Protein AF-A0AAW4BP08-F1 (afdb_monomer)

Organism: Vibrio anguillarum (NCBI:txid55601)

Sequence (210 aa):
TLIGLALASVMALSGCSAVTTAVKKRNLEVQTQMSETVWLDPVGADKRTVFVQVRNTTDKPIDIMDALSTKLSNKGYRVVQDPDAAHYWVQTNILKLDKMDLREAQGFLSSGYGAGISGAALGALATGAFTSHNNTLAAGGLIGATVGLVADAIVEDVNYAMITDVQIVEKTDQQVQTTEQANIKSGSSSSTQTTLTTLDNKKRFQTRIL

Solvent-accessible surface area (backbone atoms only — not comparable to full-atom values): 13385 Å² total; per-residue (Å²): 131,71,70,69,61,61,62,61,61,66,73,72,69,83,72,74,78,69,60,65,64,64,59,67,72,70,62,85,80,87,72,78,49,63,49,47,90,85,86,76,86,89,72,60,79,90,55,33,24,29,17,77,46,71,45,66,69,42,98,62,101,68,84,57,55,69,62,50,50,51,54,40,40,76,72,64,31,46,77,41,91,50,62,88,80,22,34,28,38,44,39,36,36,36,60,41,72,44,77,47,52,72,66,58,50,51,38,57,33,73,55,31,52,90,51,77,95,50,89,68,65,61,67,63,74,78,78,70,88,83,83,81,83,82,91,84,80,85,84,79,95,83,83,88,86,90,76,85,86,74,77,82,73,91,65,87,68,80,37,75,45,49,40,29,37,37,37,41,34,41,59,48,97,54,86,34,79,45,79,45,80,45,75,48,64,63,71,97,84,43,71,47,78,43,80,47,79,46,82,42,42,54,51,79,45,71,22,19,36,61

Secondary structure (DSSP, 8-state):
--HHHHHHTTTTSTTSSSHHHHHHTSS------BSS--------GGG-EEEEEEEE-SSS----HHHHHHHHHHTT-EEES-STT-SEEEEEEEEEEEE--HHHHHHHHHH-TT----TTGGGTGGG-S---SS----S-------S------------EEEEEEEEEEEEEEEEEEEEEEEEEEETTTEEEEEEEEEEEEEEEEEEEE-

Radius of gyration: 25.99 Å; Cα contacts (8 Å, |Δi|>4): 275; chains: 1; bounding box: 82×61×47 Å

Mean predicted aligned error: 15.73 Å

Nearest PDB structures (foldseek):
  9fsm-assembly1_A  TM=6.252E-01  e=4.766E-17  Klebsiella pneumoniae
  9fs5-assembly1_A  TM=6.253E-01  e=2.588E-16  Escherichia coli
  7rxu-assembly1_A  TM=4.407E-01  e=6.438E-02  Campylobacter jejuni
  8u7i-assembly1_L  TM=3.992E-01  e=1.477E+00  Bacillus phage phi3T

Foldseek 3Di:
DPPVVVVVVVVVPPPDPPVVVVVVLPDQDDDKDKLDDDDDDDDDLQQLEEEEEEAEPEPDPDDCRVVVCVVSVVVSHHYDNDPVPHQKYKYKYFNDWFFDDPLLVVQLSNCKAPRDSDPVSSVPVVPPPDDDDDDDDDDDPDDDDPDDPPDDDPPRPRRTDIKMKIKMKGFAPDWDWDWDWDFDDDPDPDTDTDTDIDTHRIDMDIIIMD

pLDDT: mean 71.09, std 20.58, range [32.84, 96.94]

Structure (mmCIF, N/CA/C/O backbone):
data_AF-A0AAW4BP08-F1
#
_entry.id   AF-A0AAW4BP08-F1
#
loop_
_atom_site.group_PDB
_atom_site.id
_atom_site.type_symbol
_atom_site.label_atom_id
_atom_site.label_alt_id
_atom_site.label_comp_id
_atom_site.label_asym_id
_atom_site.label_entity_id
_atom_site.label_seq_id
_atom_site.pdbx_PDB_ins_code
_atom_site.Cartn_x
_atom_site.Cartn_y
_atom_site.Cartn_z
_atom_site.occupancy
_atom_site.B_iso_or_equiv
_atom_site.auth_seq_id
_atom_site.auth_comp_id
_atom_site.auth_asym_id
_atom_site.auth_atom_id
_atom_site.pdbx_PDB_model_num
ATOM 1 N N . THR A 1 1 ? 64.194 -24.398 -28.977 1.00 54.62 1 THR A N 1
ATOM 2 C CA . THR A 1 1 ? 62.733 -24.647 -29.026 1.00 54.62 1 THR A CA 1
ATOM 3 C C . THR A 1 1 ? 62.031 -24.529 -27.667 1.00 54.62 1 THR A C 1
ATOM 5 O O . THR A 1 1 ? 60.884 -24.930 -27.559 1.00 54.62 1 THR A O 1
ATOM 8 N N . LEU A 1 2 ? 62.638 -23.891 -26.652 1.00 46.59 2 LEU A N 1
ATOM 9 C CA . LEU A 1 2 ? 62.026 -23.683 -25.322 1.00 46.59 2 LEU A CA 1
ATOM 10 C C . LEU A 1 2 ? 61.372 -22.299 -25.126 1.00 46.59 2 LEU A C 1
ATOM 12 O O . LEU A 1 2 ? 60.592 -22.120 -24.201 1.00 46.59 2 LEU A O 1
ATOM 16 N N . ILE A 1 3 ? 61.639 -21.333 -26.013 1.00 52.53 3 ILE A N 1
ATOM 17 C CA . ILE A 1 3 ? 61.127 -19.953 -25.886 1.00 52.53 3 ILE A CA 1
ATOM 18 C C . ILE A 1 3 ? 59.693 -19.818 -26.436 1.00 52.53 3 ILE A C 1
ATOM 20 O O . ILE A 1 3 ? 58.901 -19.043 -25.911 1.00 52.53 3 ILE A O 1
ATOM 24 N N . GLY A 1 4 ? 59.310 -20.623 -27.435 1.00 48.53 4 GLY A N 1
ATOM 25 C CA . GLY A 1 4 ? 57.960 -20.580 -28.020 1.00 48.53 4 GLY A CA 1
ATOM 26 C C . GLY A 1 4 ? 56.858 -21.153 -27.117 1.00 48.53 4 GLY A C 1
ATOM 27 O O . GLY A 1 4 ? 55.711 -20.727 -27.206 1.00 48.53 4 GLY A O 1
ATOM 28 N N . LEU A 1 5 ? 57.201 -22.075 -26.210 1.00 52.41 5 LEU A N 1
ATOM 29 C CA . LEU A 1 5 ? 56.234 -22.728 -25.316 1.00 52.41 5 LEU A CA 1
ATOM 30 C C . LEU A 1 5 ? 55.836 -21.837 -24.123 1.00 52.41 5 LEU A C 1
ATOM 32 O O . LEU A 1 5 ? 54.705 -21.894 -23.642 1.00 52.41 5 LEU A O 1
ATOM 36 N N . ALA A 1 6 ? 56.745 -20.961 -23.684 1.00 52.38 6 ALA A N 1
ATOM 37 C CA . ALA A 1 6 ? 56.482 -20.006 -22.611 1.00 52.38 6 ALA A CA 1
ATOM 38 C C . ALA A 1 6 ? 55.502 -18.898 -23.041 1.00 52.38 6 ALA A C 1
ATOM 40 O O . ALA A 1 6 ? 54.690 -18.455 -22.235 1.00 52.38 6 ALA A O 1
ATOM 41 N N . LEU A 1 7 ? 55.515 -18.496 -24.319 1.00 51.97 7 LEU A N 1
ATOM 42 C CA . LEU A 1 7 ? 54.662 -17.410 -24.817 1.00 51.97 7 LEU A CA 1
ATOM 43 C C . LEU A 1 7 ? 53.216 -17.859 -25.108 1.00 51.97 7 LEU A C 1
ATOM 45 O O . LEU A 1 7 ? 52.285 -17.074 -24.947 1.00 51.97 7 LEU A O 1
ATOM 49 N N . ALA A 1 8 ? 53.007 -19.135 -25.449 1.00 51.69 8 ALA A N 1
ATOM 50 C CA . ALA A 1 8 ? 51.672 -19.719 -25.631 1.00 51.69 8 ALA A CA 1
ATOM 51 C C . ALA A 1 8 ? 50.919 -19.936 -24.301 1.00 51.69 8 ALA A C 1
ATOM 53 O O . ALA A 1 8 ? 49.691 -19.973 -24.276 1.00 51.69 8 ALA A O 1
ATOM 54 N N . SER A 1 9 ? 51.648 -20.029 -23.186 1.00 50.19 9 SER A N 1
ATOM 55 C CA . SER A 1 9 ? 51.086 -20.314 -21.858 1.00 50.19 9 SER A CA 1
ATOM 56 C C . SER A 1 9 ? 50.488 -19.076 -21.170 1.00 50.19 9 SER A C 1
ATOM 58 O O . SER A 1 9 ? 49.672 -19.207 -20.263 1.00 50.19 9 SER A O 1
ATOM 60 N N . VAL A 1 10 ? 50.847 -17.865 -21.618 1.00 53.22 10 VAL A N 1
ATOM 61 C CA . VAL A 1 10 ? 50.357 -16.598 -21.037 1.00 53.22 10 VAL A CA 1
ATOM 62 C C . VAL A 1 10 ? 49.028 -16.153 -21.668 1.00 53.22 10 VAL A C 1
ATOM 64 O O . VAL A 1 10 ? 48.266 -15.421 -21.044 1.00 53.22 10 VAL A O 1
ATOM 67 N N . MET A 1 11 ? 48.687 -16.646 -22.865 1.00 51.47 11 MET A N 1
ATOM 68 C CA . MET A 1 11 ? 47.413 -16.319 -23.528 1.00 51.47 11 MET A CA 1
ATOM 69 C C . MET A 1 11 ? 46.238 -17.222 -23.124 1.00 51.47 11 MET A C 1
ATOM 71 O O . MET A 1 11 ? 45.101 -16.934 -23.481 1.00 51.47 11 MET A O 1
ATOM 75 N N . ALA A 1 12 ? 46.480 -18.287 -22.353 1.00 52.09 12 ALA A N 1
ATOM 76 C CA . ALA A 1 12 ? 45.431 -19.213 -21.919 1.00 52.09 12 ALA A CA 1
ATOM 77 C C . ALA A 1 12 ? 44.749 -18.820 -20.590 1.00 52.09 12 ALA A C 1
ATOM 79 O O . ALA A 1 12 ? 43.777 -19.463 -20.199 1.00 52.09 12 ALA A O 1
ATOM 80 N N . LEU A 1 13 ? 45.223 -17.781 -19.886 1.00 48.72 13 LEU A N 1
ATOM 81 C CA . LEU A 1 13 ? 44.690 -17.394 -18.568 1.00 48.72 13 LEU A CA 1
ATOM 82 C C . LEU A 1 13 ? 43.840 -16.111 -18.555 1.00 48.72 13 LEU A C 1
ATOM 84 O O . LEU A 1 13 ? 43.262 -15.780 -17.523 1.00 48.72 13 LEU A O 1
ATOM 88 N N . SER A 1 14 ? 43.673 -15.416 -19.679 1.00 51.53 14 SER A N 1
ATOM 89 C CA . SER A 1 14 ? 42.852 -14.194 -19.771 1.00 51.53 14 SER A CA 1
ATOM 90 C C . SER A 1 14 ? 41.355 -14.451 -20.029 1.00 51.53 14 SER A C 1
ATOM 92 O O . SER A 1 14 ? 40.620 -13.524 -20.356 1.00 51.53 14 SER A O 1
ATOM 94 N N . GLY A 1 15 ? 40.882 -15.694 -19.869 1.00 51.41 15 GLY A N 1
ATOM 95 C CA . GLY A 1 15 ? 39.503 -16.092 -20.192 1.00 51.41 15 GLY A CA 1
ATOM 96 C C . GLY A 1 15 ? 38.555 -16.360 -19.014 1.00 51.41 15 GLY A C 1
ATOM 97 O O . GLY A 1 15 ? 37.375 -16.597 -19.2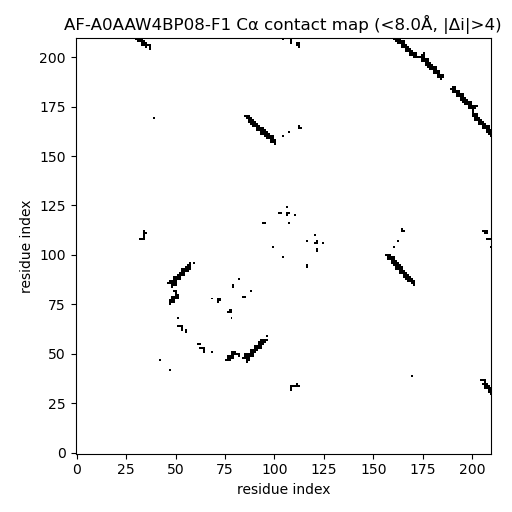54 1.00 51.41 15 GLY A O 1
ATOM 98 N N . CYS A 1 16 ? 39.009 -16.349 -17.753 1.00 54.66 16 CYS A N 1
ATOM 99 C CA . CYS A 1 16 ? 38.205 -16.886 -16.635 1.00 54.66 16 CYS A CA 1
ATOM 100 C C . CYS A 1 16 ? 37.476 -15.837 -15.766 1.00 54.66 16 CYS A C 1
ATOM 102 O O . CYS A 1 16 ? 36.672 -16.194 -14.911 1.00 54.66 16 CYS A O 1
ATOM 104 N N . SER A 1 17 ? 37.700 -14.537 -15.972 1.00 46.94 17 SER A N 1
ATOM 105 C CA . SER A 1 17 ? 37.135 -13.484 -15.106 1.00 46.94 17 SER A CA 1
ATOM 106 C C . SER A 1 17 ? 35.861 -12.810 -15.637 1.00 46.94 17 SER A C 1
ATOM 108 O O . SER A 1 17 ? 35.243 -12.041 -14.907 1.00 46.94 17 SER A O 1
ATOM 110 N N . ALA A 1 18 ? 35.417 -13.108 -16.864 1.00 45.72 18 ALA A N 1
ATOM 111 C CA . ALA A 1 18 ? 34.202 -12.508 -17.438 1.00 45.72 18 ALA A CA 1
ATOM 112 C C . ALA A 1 18 ? 32.907 -13.303 -17.155 1.00 45.72 18 ALA A C 1
ATOM 114 O O . ALA A 1 18 ? 31.806 -12.774 -17.306 1.00 45.72 18 ALA A O 1
ATOM 115 N N . VAL A 1 19 ? 33.007 -14.566 -16.720 1.00 49.16 19 VAL A N 1
ATOM 116 C CA . VAL A 1 19 ? 31.835 -15.440 -16.503 1.00 49.16 19 VAL A CA 1
ATOM 117 C C . VAL A 1 19 ? 31.130 -15.158 -15.166 1.00 49.16 19 VAL A C 1
ATOM 119 O O . VAL A 1 19 ? 29.927 -15.379 -15.042 1.00 49.16 19 VAL A O 1
ATOM 122 N N . THR A 1 20 ? 31.816 -14.594 -14.172 1.00 44.84 20 THR A N 1
ATOM 123 C CA . THR A 1 20 ? 31.231 -14.314 -12.846 1.00 44.84 20 THR A CA 1
ATOM 124 C C . THR A 1 20 ? 30.292 -13.106 -12.823 1.00 44.84 20 THR A C 1
ATOM 126 O O . THR A 1 20 ? 29.366 -13.081 -12.011 1.00 44.84 20 THR A O 1
ATOM 129 N N . THR A 1 21 ? 30.436 -12.147 -13.743 1.00 45.84 21 THR A N 1
ATOM 130 C CA . THR A 1 21 ? 29.493 -11.018 -13.859 1.00 45.84 21 THR A CA 1
ATOM 131 C C . THR A 1 21 ? 28.200 -11.431 -14.570 1.00 45.84 21 THR A C 1
ATOM 133 O O . THR A 1 21 ? 27.121 -10.975 -14.198 1.00 45.84 21 THR A O 1
ATOM 136 N N . ALA A 1 22 ? 28.273 -12.355 -15.535 1.00 41.34 22 ALA A N 1
ATOM 137 C CA . ALA A 1 22 ? 27.102 -12.842 -16.271 1.00 41.34 22 ALA A CA 1
ATOM 138 C C . ALA A 1 22 ? 26.158 -13.711 -15.412 1.00 41.34 22 ALA A C 1
ATOM 140 O O . ALA A 1 22 ? 24.953 -13.741 -15.656 1.00 41.34 22 ALA A O 1
ATOM 141 N N . VAL A 1 23 ? 26.678 -14.393 -14.385 1.00 45.66 23 VAL A N 1
ATOM 142 C CA . VAL A 1 23 ? 25.867 -15.244 -13.492 1.00 45.66 23 VAL A CA 1
ATOM 143 C C . VAL A 1 23 ? 25.183 -14.433 -12.384 1.00 45.66 23 VAL A C 1
ATOM 145 O O . VAL A 1 23 ? 24.064 -14.766 -11.996 1.00 45.66 23 VAL A O 1
ATOM 148 N N . LYS A 1 24 ? 25.779 -13.320 -11.930 1.00 42.66 24 LYS A N 1
ATOM 149 C CA . LYS A 1 24 ? 25.160 -12.428 -10.929 1.00 42.66 24 LYS A CA 1
ATOM 150 C C . LYS A 1 24 ? 23.898 -11.713 -11.431 1.00 42.66 24 LYS A C 1
ATOM 152 O O . LYS A 1 24 ? 23.072 -11.335 -10.615 1.00 42.66 24 LYS A O 1
ATOM 157 N N . LYS A 1 25 ? 23.715 -11.575 -12.751 1.00 44.66 25 LYS A N 1
ATOM 158 C CA . LYS A 1 25 ? 22.560 -10.887 -13.363 1.00 44.66 25 LYS A CA 1
ATOM 159 C C . LYS A 1 25 ? 21.353 -11.789 -13.667 1.00 44.66 25 LYS A C 1
ATOM 161 O O . LYS A 1 25 ? 20.411 -11.338 -14.310 1.00 44.66 25 LYS A O 1
ATOM 166 N N . ARG A 1 26 ? 21.370 -13.069 -13.264 1.00 43.28 26 ARG A N 1
ATOM 167 C CA . ARG A 1 26 ? 20.274 -14.019 -13.557 1.00 43.28 26 ARG A CA 1
ATOM 168 C C . ARG A 1 26 ? 19.219 -14.154 -12.464 1.00 43.28 26 ARG A C 1
ATOM 170 O O . ARG A 1 26 ? 18.150 -14.683 -12.751 1.00 43.28 26 ARG A O 1
ATOM 177 N N . ASN A 1 27 ? 19.497 -13.681 -11.253 1.00 44.00 27 ASN A N 1
ATOM 178 C CA . ASN A 1 27 ? 18.497 -13.625 -10.197 1.00 44.00 27 ASN A CA 1
ATOM 179 C C . ASN A 1 27 ? 17.969 -12.201 -10.109 1.00 44.00 27 ASN A C 1
ATOM 181 O O . ASN A 1 27 ? 18.707 -11.281 -9.771 1.00 44.00 27 ASN A O 1
ATOM 185 N N . LEU A 1 28 ? 16.690 -12.044 -10.435 1.00 49.34 28 LEU A N 1
ATOM 186 C CA . LEU A 1 28 ? 15.941 -10.843 -10.114 1.00 49.34 28 LEU A CA 1
ATOM 187 C C . LEU A 1 28 ? 15.880 -10.747 -8.584 1.00 49.34 28 LEU A C 1
ATOM 189 O O . LEU A 1 28 ? 15.155 -11.507 -7.941 1.00 49.34 28 LEU A O 1
ATOM 193 N N . GLU A 1 29 ? 16.688 -9.872 -7.997 1.00 53.06 29 GLU A N 1
ATOM 194 C CA . GLU A 1 29 ? 16.595 -9.564 -6.575 1.00 53.06 29 GLU A CA 1
ATOM 195 C C . GLU A 1 29 ? 15.439 -8.582 -6.382 1.00 53.06 29 GLU A C 1
ATOM 197 O O . GLU A 1 29 ? 15.503 -7.434 -6.813 1.00 53.06 29 GLU A O 1
ATOM 202 N N . VAL A 1 30 ? 14.346 -9.058 -5.786 1.00 60.72 30 VAL A N 1
ATOM 203 C CA . VAL A 1 30 ? 13.199 -8.208 -5.456 1.00 60.72 30 VAL A CA 1
ATOM 204 C C . VAL A 1 30 ? 13.454 -7.606 -4.084 1.00 60.72 30 VAL A C 1
ATOM 206 O O . VAL A 1 30 ? 13.382 -8.301 -3.071 1.00 60.72 30 VAL A O 1
ATOM 209 N N . GLN A 1 31 ? 13.766 -6.316 -4.059 1.00 68.56 31 GLN A N 1
ATOM 210 C CA . GLN A 1 31 ? 13.834 -5.534 -2.832 1.00 68.56 31 GLN A CA 1
ATOM 211 C 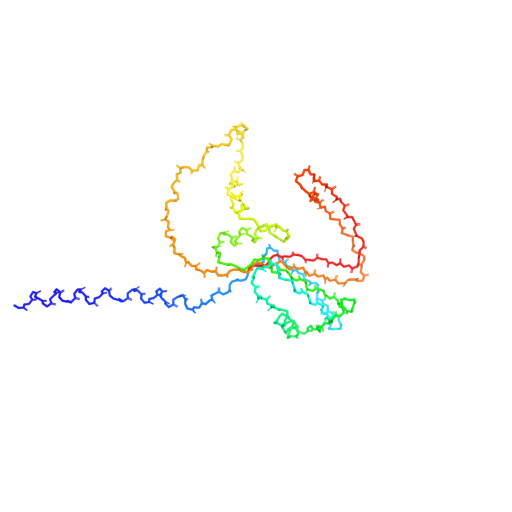C . GLN A 1 31 ? 12.524 -4.768 -2.683 1.00 68.56 31 GLN A C 1
ATOM 213 O O . GLN A 1 31 ? 12.079 -4.137 -3.634 1.00 68.56 31 GLN A O 1
ATOM 218 N N . THR A 1 32 ? 11.906 -4.846 -1.504 1.00 78.25 32 THR A N 1
ATOM 219 C CA . THR A 1 32 ? 10.671 -4.116 -1.199 1.00 78.25 32 THR A CA 1
ATOM 220 C C . THR A 1 32 ? 10.931 -3.146 -0.061 1.00 78.25 32 THR A C 1
ATOM 222 O O . THR A 1 32 ? 11.347 -3.568 1.020 1.00 78.25 32 THR A O 1
ATOM 225 N N . GLN A 1 33 ? 10.689 -1.857 -0.292 1.00 82.75 33 GLN A N 1
ATOM 226 C CA . GLN A 1 33 ? 10.866 -0.805 0.711 1.00 82.75 33 GLN A CA 1
ATOM 227 C C . GLN A 1 33 ? 9.571 -0.017 0.908 1.00 82.75 33 GLN A C 1
ATOM 229 O O . GLN A 1 33 ? 8.796 0.159 -0.026 1.00 82.75 33 GLN A O 1
ATOM 234 N N . MET A 1 34 ? 9.337 0.461 2.132 1.00 81.56 34 MET A N 1
ATOM 235 C CA . MET A 1 34 ? 8.174 1.283 2.483 1.00 81.56 34 MET A CA 1
ATOM 236 C C . MET A 1 34 ? 8.633 2.678 2.898 1.00 81.56 34 MET A C 1
ATOM 238 O O . MET A 1 34 ? 9.632 2.799 3.605 1.00 81.56 34 MET A O 1
ATOM 242 N N . SER A 1 35 ? 7.908 3.717 2.476 1.00 80.94 35 SER A N 1
ATOM 243 C CA . SER A 1 35 ? 8.212 5.096 2.875 1.00 80.94 35 SER A CA 1
ATOM 244 C C . SER A 1 35 ? 7.973 5.290 4.365 1.00 80.94 35 SER A C 1
ATOM 246 O O . SER A 1 35 ? 8.747 5.955 5.035 1.00 80.94 35 SER A O 1
ATOM 248 N N . GLU A 1 36 ? 6.909 4.671 4.874 1.00 81.12 36 GLU A N 1
ATOM 249 C CA . GLU A 1 36 ? 6.521 4.702 6.278 1.00 81.12 36 GLU A CA 1
ATOM 250 C C . GLU A 1 36 ? 6.076 3.309 6.720 1.00 81.12 36 GLU A C 1
ATOM 252 O O . GLU A 1 36 ? 5.414 2.579 5.971 1.00 81.12 36 GLU A O 1
ATOM 257 N N . THR A 1 37 ? 6.429 2.933 7.949 1.00 84.62 37 THR A N 1
ATOM 258 C CA . THR A 1 37 ? 5.980 1.659 8.521 1.00 84.62 37 THR A CA 1
ATOM 259 C C . THR A 1 37 ? 4.539 1.789 8.992 1.00 84.62 37 THR A C 1
ATOM 261 O O . THR A 1 37 ? 4.219 2.665 9.793 1.00 84.62 37 THR A O 1
ATOM 264 N N . VAL A 1 38 ? 3.676 0.879 8.542 1.00 85.25 38 VAL A N 1
ATOM 265 C CA . VAL A 1 38 ? 2.276 0.825 8.971 1.00 85.25 38 VAL A CA 1
ATOM 266 C C . VAL A 1 38 ? 2.100 -0.264 10.022 1.00 85.25 38 VAL A C 1
ATOM 268 O O . VAL A 1 38 ? 2.355 -1.439 9.761 1.00 85.25 38 VAL A O 1
ATOM 271 N N . TRP A 1 39 ? 1.616 0.133 11.196 1.00 85.88 39 TRP A N 1
ATOM 272 C CA . TRP A 1 39 ? 1.193 -0.774 12.257 1.00 85.88 39 TRP A CA 1
ATOM 273 C C . TRP A 1 39 ? -0.329 -0.777 12.338 1.00 85.88 39 TRP A C 1
ATOM 275 O O . TRP A 1 39 ? -0.949 0.283 12.362 1.00 85.88 39 TRP A O 1
ATOM 285 N N . LEU A 1 40 ? -0.914 -1.972 12.371 1.00 86.94 40 LEU A N 1
ATOM 286 C CA . LEU A 1 40 ? -2.347 -2.170 12.563 1.00 86.94 40 LEU A CA 1
ATOM 287 C C . LEU A 1 40 ? -2.570 -2.872 13.893 1.00 86.94 40 LEU A C 1
ATOM 289 O O . LEU A 1 40 ? -1.822 -3.790 14.246 1.00 86.94 40 LEU A O 1
ATOM 293 N N . ASP A 1 41 ? -3.623 -2.472 14.595 1.00 86.00 41 ASP A N 1
ATOM 294 C CA . ASP A 1 41 ? -4.016 -3.145 15.823 1.00 86.00 41 ASP A CA 1
ATOM 295 C C . ASP A 1 41 ? -4.525 -4.561 15.481 1.00 86.00 41 ASP A C 1
ATOM 297 O O . ASP A 1 41 ? -5.285 -4.739 14.521 1.00 86.00 41 ASP A O 1
ATOM 301 N N . PRO A 1 42 ? -4.110 -5.605 16.222 1.00 86.50 42 PRO A N 1
ATOM 302 C CA . PRO A 1 42 ? -4.587 -6.956 15.973 1.00 86.50 42 PRO A CA 1
ATOM 303 C C . PRO A 1 42 ? -6.071 -7.074 16.330 1.00 86.50 42 PRO A C 1
ATOM 305 O O . PRO A 1 42 ? -6.512 -6.621 17.385 1.00 86.50 42 PRO A O 1
ATOM 308 N N . VAL A 1 43 ? -6.834 -7.763 15.480 1.00 89.00 43 VAL A N 1
ATOM 309 C CA . VAL A 1 43 ? -8.275 -7.970 15.678 1.00 89.00 43 VAL A CA 1
ATOM 310 C C . VAL A 1 43 ? -8.650 -9.445 15.749 1.00 89.00 43 VAL A C 1
ATOM 312 O O . VAL A 1 43 ? -7.928 -10.330 15.265 1.00 89.00 43 VAL A O 1
ATOM 315 N N . GLY A 1 44 ? -9.814 -9.699 16.354 1.00 87.12 44 GLY A N 1
ATOM 316 C CA . GLY A 1 44 ? -10.445 -11.015 16.400 1.00 87.12 44 GLY A CA 1
ATOM 317 C C . GLY A 1 44 ? -10.655 -11.606 15.004 1.00 87.12 44 GLY A C 1
ATOM 318 O O . GLY A 1 44 ? -10.760 -10.887 14.010 1.00 87.12 44 GLY A O 1
ATOM 319 N N . ALA A 1 45 ? -10.683 -12.938 14.914 1.00 87.12 45 ALA A N 1
ATOM 320 C CA . ALA A 1 45 ? -10.798 -13.651 13.639 1.00 87.12 45 ALA A CA 1
ATOM 321 C C . ALA A 1 45 ? -12.097 -13.321 12.878 1.00 87.12 45 ALA A C 1
ATOM 323 O O . ALA A 1 45 ? -12.112 -13.299 11.650 1.00 87.12 45 ALA A O 1
ATOM 324 N N . ASP A 1 46 ? -13.167 -13.017 13.609 1.00 88.75 46 ASP A N 1
ATOM 325 C CA . ASP A 1 46 ? -14.463 -12.563 13.106 1.00 88.75 46 ASP A CA 1
ATOM 326 C C . ASP A 1 46 ? -14.378 -11.224 12.355 1.00 88.75 46 ASP A C 1
ATOM 328 O O . ASP A 1 46 ? -15.086 -11.029 11.365 1.00 88.75 46 ASP A O 1
ATOM 332 N N . LYS A 1 47 ? -13.453 -10.347 12.770 1.00 90.25 47 LYS A N 1
ATOM 333 C CA . LYS A 1 47 ? -13.194 -9.032 12.168 1.00 90.25 47 LYS A CA 1
ATOM 334 C C . LYS A 1 47 ? -12.115 -9.056 11.078 1.00 90.25 47 LYS A C 1
ATOM 336 O O . LYS A 1 47 ? -11.781 -8.016 10.525 1.00 90.25 47 LYS A O 1
ATOM 341 N N . ARG A 1 48 ? -11.569 -10.219 10.702 1.00 93.50 48 ARG A N 1
ATOM 342 C CA . ARG A 1 48 ? -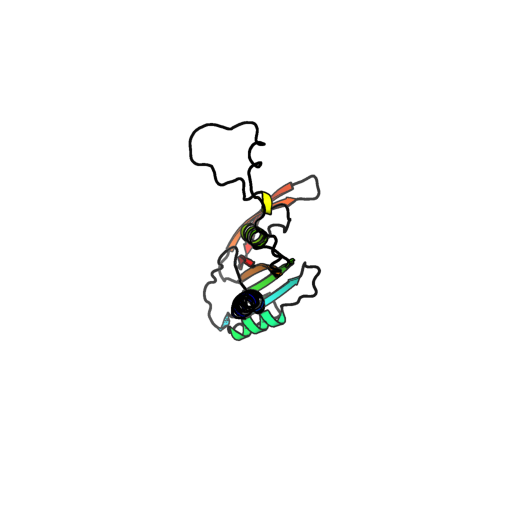10.587 -10.336 9.602 1.00 93.50 48 ARG A CA 1
ATOM 343 C C . ARG A 1 48 ? -11.264 -10.337 8.229 1.00 93.50 48 ARG A C 1
ATOM 345 O O . ARG A 1 48 ? -11.069 -11.258 7.438 1.00 93.50 48 ARG A O 1
ATOM 352 N N . THR A 1 49 ? -12.070 -9.320 7.933 1.00 96.12 49 THR A N 1
ATOM 353 C CA . THR A 1 49 ? -12.641 -9.094 6.597 1.00 96.12 49 THR A CA 1
ATOM 354 C C . THR A 1 49 ? -11.920 -7.952 5.902 1.00 96.12 49 THR A C 1
ATOM 356 O O . THR A 1 49 ? -11.629 -6.929 6.522 1.00 96.12 49 THR A O 1
ATOM 359 N N . VAL A 1 50 ? -11.620 -8.128 4.616 1.00 96.81 50 VAL A N 1
ATOM 360 C CA . VAL A 1 50 ? -10.886 -7.138 3.827 1.00 96.81 50 VAL A CA 1
ATOM 361 C C . VAL A 1 50 ? -11.563 -6.876 2.489 1.00 96.81 50 VAL A C 1
ATOM 363 O O . VAL A 1 50 ? -11.883 -7.808 1.759 1.00 96.81 50 VAL A O 1
ATOM 366 N N . PHE A 1 51 ? -11.766 -5.607 2.160 1.00 96.94 51 PHE A N 1
ATOM 367 C CA . PHE A 1 51 ? -12.105 -5.162 0.813 1.00 96.94 51 PHE A CA 1
ATOM 368 C C . PHE A 1 51 ? -10.816 -4.759 0.097 1.00 96.94 51 PHE A C 1
ATOM 370 O O . PHE A 1 51 ? -10.002 -4.030 0.665 1.00 96.94 51 PHE A O 1
ATOM 377 N N . VAL A 1 52 ? -10.613 -5.240 -1.128 1.00 96.69 52 VAL A N 1
ATOM 378 C CA . VAL A 1 52 ? -9.397 -4.980 -1.907 1.00 96.69 52 VAL A CA 1
ATOM 379 C C . VAL A 1 52 ? -9.765 -4.203 -3.159 1.00 96.69 52 VAL A C 1
ATOM 381 O O . VAL A 1 52 ? -10.631 -4.620 -3.923 1.00 96.69 52 VAL A O 1
ATOM 384 N N . GLN A 1 53 ? -9.077 -3.090 -3.389 1.00 95.25 53 GLN A N 1
ATOM 385 C CA . GLN A 1 53 ? -9.199 -2.313 -4.612 1.00 95.25 53 GLN A CA 1
ATOM 386 C C . GLN A 1 53 ? -7.813 -1.990 -5.148 1.00 95.25 53 GLN A C 1
ATOM 388 O O . GLN A 1 53 ? -7.011 -1.345 -4.478 1.00 95.25 53 GLN A O 1
ATOM 393 N N . VAL A 1 54 ? -7.557 -2.387 -6.387 1.00 94.00 54 VAL A N 1
ATOM 394 C CA . VAL A 1 54 ? -6.306 -2.090 -7.080 1.00 94.00 54 VAL A CA 1
ATOM 395 C C . VAL A 1 54 ? -6.606 -1.138 -8.225 1.00 94.00 54 VAL A C 1
ATOM 397 O O . VAL A 1 54 ? -7.492 -1.379 -9.042 1.00 94.00 54 VAL A O 1
ATOM 400 N N . ARG A 1 55 ? -5.868 -0.036 -8.280 1.00 93.75 55 ARG A N 1
ATOM 401 C CA . ARG A 1 55 ? -5.863 0.912 -9.390 1.00 93.75 55 ARG A CA 1
ATOM 402 C C . ARG A 1 55 ? -4.501 0.857 -10.064 1.00 93.75 55 ARG A C 1
ATOM 404 O O . ARG A 1 55 ? -3.478 0.665 -9.410 1.00 93.75 55 ARG A O 1
ATOM 411 N N . ASN A 1 56 ? -4.498 1.034 -11.375 1.00 88.62 56 ASN A N 1
ATOM 412 C CA . ASN A 1 56 ? -3.286 1.129 -12.166 1.00 88.62 56 ASN A CA 1
ATOM 413 C C . ASN A 1 56 ? -3.348 2.437 -12.961 1.00 88.62 56 ASN A C 1
ATOM 415 O O . ASN A 1 56 ? -4.233 2.616 -13.795 1.00 88.62 56 ASN A O 1
ATOM 419 N N . THR A 1 57 ? -2.445 3.363 -12.644 1.00 89.19 57 THR A N 1
ATOM 420 C CA . THR A 1 57 ? -2.294 4.661 -13.327 1.00 89.19 57 THR A CA 1
ATOM 421 C C . THR A 1 57 ? -1.120 4.634 -14.317 1.00 89.19 57 THR A C 1
ATOM 423 O O . THR A 1 57 ? -0.797 5.643 -14.939 1.00 89.19 57 THR A O 1
ATOM 426 N N . THR A 1 58 ? -0.463 3.483 -14.474 1.00 85.69 58 THR A N 1
ATOM 427 C CA . THR A 1 58 ? 0.626 3.300 -15.436 1.00 85.69 58 THR A CA 1
ATOM 428 C C . THR A 1 58 ? 0.092 3.062 -16.846 1.00 85.69 58 THR A C 1
ATOM 430 O O . THR A 1 58 ? -1.079 2.754 -17.058 1.00 85.69 58 THR A O 1
ATOM 433 N N . ASP A 1 59 ? 0.988 3.146 -17.822 1.00 85.56 59 ASP A N 1
ATOM 434 C CA . ASP A 1 59 ? 0.740 2.760 -19.209 1.00 85.56 59 ASP A CA 1
ATOM 435 C C . ASP A 1 59 ? 0.965 1.253 -19.461 1.00 85.56 59 ASP A C 1
ATOM 437 O O . ASP A 1 59 ? 0.953 0.805 -20.609 1.00 85.56 59 ASP A O 1
ATOM 441 N N . LYS A 1 60 ? 1.199 0.454 -18.408 1.00 86.75 60 LYS A N 1
ATOM 442 C CA . LYS A 1 60 ? 1.496 -0.982 -18.500 1.00 86.75 60 LYS A CA 1
ATOM 443 C C . LYS A 1 60 ? 0.272 -1.822 -18.105 1.00 86.75 60 LYS A C 1
ATOM 445 O O . LYS A 1 60 ? -0.366 -1.518 -17.096 1.00 86.75 60 LYS A O 1
ATOM 450 N N . PRO A 1 61 ? -0.047 -2.911 -18.835 1.00 84.00 61 PRO A N 1
ATOM 451 C CA . PRO A 1 61 ? -1.207 -3.759 -18.556 1.00 84.00 61 PRO A CA 1
ATOM 452 C C . PRO A 1 61 ? -0.922 -4.709 -17.386 1.00 84.00 61 PRO A C 1
ATOM 454 O O . PRO A 1 61 ? -0.622 -5.886 -17.575 1.00 84.00 61 PRO A O 1
ATOM 457 N N . ILE A 1 62 ? -0.959 -4.177 -16.168 1.00 85.88 62 ILE A N 1
ATOM 458 C CA . ILE A 1 62 ? -0.656 -4.919 -14.943 1.00 85.88 62 ILE A CA 1
ATOM 459 C C . ILE A 1 62 ? -1.864 -4.931 -14.038 1.00 85.88 62 ILE A C 1
ATOM 461 O O . ILE A 1 62 ? -2.473 -3.891 -13.782 1.00 85.88 62 ILE A O 1
ATOM 465 N N . ASP A 1 63 ? -2.145 -6.120 -13.525 1.00 87.25 63 ASP A N 1
ATOM 466 C CA . ASP A 1 63 ? -3.151 -6.364 -12.513 1.00 87.25 63 ASP A CA 1
ATOM 467 C C . ASP A 1 63 ? -2.547 -7.246 -11.414 1.00 87.25 63 ASP A C 1
ATOM 469 O O . ASP A 1 63 ? -1.942 -8.285 -11.687 1.00 87.25 63 ASP A O 1
ATOM 473 N N . ILE A 1 64 ? -2.675 -6.795 -10.168 1.00 90.62 64 ILE A N 1
ATOM 474 C CA . ILE A 1 64 ? -2.195 -7.499 -8.973 1.00 90.62 64 ILE A CA 1
ATOM 475 C C . ILE A 1 64 ? -3.341 -7.883 -8.032 1.00 90.62 64 ILE A C 1
ATOM 477 O O . ILE A 1 64 ? -3.083 -8.411 -6.951 1.00 90.62 64 ILE A O 1
ATOM 481 N N . MET A 1 65 ? -4.597 -7.624 -8.410 1.00 90.69 65 MET A N 1
ATOM 482 C CA . MET A 1 65 ? -5.762 -7.799 -7.542 1.00 90.69 65 MET A CA 1
ATOM 483 C C . MET A 1 65 ? -5.917 -9.245 -7.066 1.00 90.69 65 MET A C 1
ATOM 485 O O . MET A 1 65 ? -6.034 -9.484 -5.861 1.00 90.69 65 MET A O 1
ATOM 489 N N . ASP A 1 66 ? -5.856 -10.214 -7.980 1.00 89.50 66 ASP A N 1
ATOM 490 C CA . ASP A 1 66 ? -6.032 -11.634 -7.651 1.00 89.50 66 ASP A CA 1
ATOM 491 C C . ASP A 1 66 ? -4.880 -12.171 -6.798 1.00 89.50 66 ASP A C 1
ATOM 493 O O . ASP A 1 66 ? -5.088 -12.890 -5.813 1.00 89.50 66 ASP A O 1
ATOM 497 N N . ALA A 1 67 ? -3.650 -11.777 -7.138 1.00 90.56 67 ALA A N 1
ATOM 498 C CA . ALA A 1 67 ? -2.457 -12.155 -6.391 1.00 90.56 67 ALA A CA 1
ATOM 499 C C . ALA A 1 67 ? -2.503 -11.600 -4.959 1.00 90.56 67 ALA A C 1
ATOM 501 O O . ALA A 1 67 ? -2.255 -12.338 -4.000 1.00 90.56 67 ALA A O 1
ATOM 502 N N . LEU A 1 68 ? -2.868 -10.324 -4.801 1.00 91.50 68 LEU A N 1
ATOM 503 C CA . LEU A 1 68 ? -3.011 -9.670 -3.502 1.00 91.50 68 LEU A CA 1
ATOM 504 C C . LEU A 1 68 ? -4.127 -10.315 -2.674 1.00 91.50 68 LEU A C 1
ATOM 506 O O . LEU A 1 68 ? -3.904 -10.675 -1.517 1.00 91.50 68 LEU A O 1
ATOM 510 N N . SER A 1 69 ? -5.295 -10.534 -3.279 1.00 91.44 69 SER A N 1
ATOM 511 C CA . SER A 1 69 ? -6.445 -11.171 -2.628 1.00 91.44 69 SER A CA 1
ATOM 512 C C . SER A 1 69 ? -6.095 -12.573 -2.132 1.00 91.44 69 SER A C 1
ATOM 514 O O . SER A 1 69 ? -6.323 -12.896 -0.968 1.00 91.44 69 SER A O 1
ATOM 516 N N . THR A 1 70 ? -5.423 -13.370 -2.965 1.00 92.25 70 THR A N 1
ATOM 517 C CA . THR A 1 70 ? -4.958 -14.716 -2.600 1.00 92.25 70 THR A CA 1
ATOM 518 C C . THR A 1 70 ? -3.971 -14.677 -1.433 1.00 92.25 70 THR A C 1
ATOM 520 O O . THR A 1 70 ? -4.071 -15.467 -0.493 1.00 92.25 70 THR A O 1
ATOM 523 N N . LYS A 1 71 ? -3.012 -13.741 -1.444 1.00 93.62 71 LYS A N 1
ATOM 524 C CA . LYS A 1 71 ? -2.044 -13.587 -0.346 1.00 93.62 71 LYS A CA 1
ATOM 525 C C . LYS A 1 71 ? -2.718 -13.167 0.961 1.00 93.62 71 LYS A C 1
ATOM 527 O O . LYS A 1 71 ? -2.323 -13.666 2.015 1.00 93.62 71 LYS A O 1
ATOM 532 N N . LEU A 1 72 ? -3.729 -12.301 0.905 1.00 93.81 72 LEU A N 1
ATOM 533 C CA . LEU A 1 72 ? -4.521 -11.901 2.071 1.00 93.81 72 LEU A CA 1
ATOM 534 C C . LEU A 1 72 ? -5.362 -13.067 2.606 1.00 93.81 72 LEU A C 1
ATOM 536 O O . LEU A 1 72 ? -5.363 -13.312 3.813 1.00 93.81 72 LEU A O 1
ATOM 540 N N . SER A 1 73 ? -5.982 -13.854 1.726 1.00 93.31 73 SER A N 1
ATOM 541 C CA . SER A 1 73 ? -6.698 -15.073 2.115 1.00 93.31 73 SER A CA 1
ATOM 542 C C . SER A 1 73 ? -5.795 -16.099 2.785 1.00 93.31 73 SER A C 1
ATOM 544 O O . SER A 1 73 ? -6.138 -16.613 3.848 1.00 93.31 73 SER A O 1
ATOM 546 N N . ASN A 1 74 ? -4.590 -16.313 2.258 1.00 93.88 74 ASN A N 1
ATOM 547 C CA . ASN A 1 74 ? -3.601 -17.202 2.875 1.00 93.88 74 ASN A CA 1
ATOM 548 C C . ASN A 1 74 ? -3.105 -16.696 4.241 1.00 93.88 74 ASN A C 1
ATOM 550 O O . ASN A 1 74 ? -2.672 -17.491 5.071 1.00 93.88 74 ASN A O 1
ATOM 554 N N . LYS A 1 75 ? -3.186 -15.385 4.504 1.00 91.12 75 LYS A N 1
ATOM 555 C CA . LYS A 1 75 ? -2.922 -14.782 5.823 1.00 91.12 75 LYS A CA 1
ATOM 556 C C . LYS A 1 75 ? -4.123 -14.872 6.781 1.00 91.12 75 LYS A C 1
ATOM 558 O O . LYS A 1 75 ? -4.022 -14.423 7.921 1.00 91.12 75 LYS A O 1
ATOM 563 N N . GLY A 1 76 ? -5.238 -15.461 6.346 1.00 91.50 76 GLY A N 1
ATOM 564 C CA . GLY A 1 76 ? -6.440 -15.668 7.152 1.00 91.50 76 GLY A CA 1
ATOM 565 C C . GLY A 1 76 ? -7.454 -14.524 7.092 1.00 91.50 76 GLY A C 1
ATOM 566 O O . GLY A 1 76 ? -8.292 -14.431 7.987 1.00 91.50 76 GLY A O 1
ATOM 567 N N . TYR A 1 77 ? -7.384 -13.655 6.078 1.00 95.06 77 TYR A N 1
ATOM 568 C CA . TYR A 1 77 ? -8.404 -12.633 5.830 1.00 95.06 77 TYR A CA 1
ATOM 569 C C . TYR A 1 77 ? -9.469 -13.139 4.859 1.00 95.06 77 TYR A C 1
ATOM 571 O O . TYR A 1 77 ? -9.170 -13.702 3.807 1.00 95.06 77 TYR A O 1
ATOM 579 N N . ARG A 1 78 ? -10.737 -12.877 5.165 1.00 95.81 78 ARG A N 1
ATOM 580 C CA . ARG A 1 78 ? -11.839 -13.103 4.232 1.00 95.81 78 ARG A CA 1
ATOM 581 C C . ARG A 1 78 ? -11.980 -11.886 3.323 1.00 95.81 78 ARG A C 1
ATOM 583 O O . ARG A 1 78 ? -12.371 -10.816 3.785 1.00 95.81 78 ARG A O 1
ATOM 590 N N . VAL A 1 79 ? -11.663 -12.058 2.043 1.00 95.81 79 VAL A N 1
ATOM 591 C CA . VAL A 1 79 ? -11.850 -11.008 1.037 1.00 95.81 79 VAL A CA 1
ATOM 592 C C . VAL A 1 79 ? -13.346 -10.867 0.751 1.00 95.81 79 VAL A C 1
ATOM 594 O O . VAL A 1 79 ? -14.020 -11.859 0.473 1.00 95.81 79 VAL A O 1
ATOM 597 N N . VAL A 1 80 ? -13.874 -9.652 0.870 1.00 96.31 80 VAL A N 1
ATOM 598 C CA . VAL A 1 80 ? -15.283 -9.319 0.626 1.00 96.31 80 VAL A CA 1
ATOM 599 C C . VAL A 1 80 ? -15.385 -8.285 -0.493 1.00 96.31 80 VAL A C 1
ATOM 601 O O . VAL A 1 80 ? -14.486 -7.468 -0.673 1.00 96.31 80 VAL A O 1
ATOM 604 N N . GLN A 1 81 ? -16.475 -8.336 -1.258 1.00 92.94 81 GLN A N 1
ATOM 605 C CA . GLN A 1 81 ? -16.718 -7.408 -2.372 1.00 92.94 81 GLN A CA 1
ATOM 606 C C . GLN A 1 81 ? -17.397 -6.115 -1.919 1.00 92.94 81 GLN A C 1
ATOM 608 O O . GLN A 1 81 ? -17.230 -5.079 -2.552 1.00 92.94 81 GLN A O 1
ATOM 613 N N . ASP A 1 82 ? -18.163 -6.182 -0.832 1.00 93.81 82 ASP A N 1
ATOM 614 C CA . ASP A 1 82 ? -18.835 -5.024 -0.263 1.00 93.81 82 ASP A CA 1
ATOM 615 C C . ASP A 1 82 ? -17.893 -4.305 0.721 1.00 93.81 82 ASP A C 1
ATOM 617 O O . ASP A 1 82 ? -17.495 -4.912 1.728 1.00 93.81 82 ASP A O 1
ATOM 621 N N . PRO A 1 83 ? -17.515 -3.040 0.460 1.00 92.31 83 PRO A N 1
ATOM 622 C CA . PRO A 1 83 ? -16.679 -2.270 1.373 1.00 92.31 83 PRO A CA 1
ATOM 623 C C . PRO A 1 83 ? -17.340 -2.041 2.739 1.00 92.31 83 PRO A C 1
ATOM 625 O O . PRO A 1 83 ? -16.626 -1.964 3.740 1.00 92.31 83 PRO A O 1
ATOM 628 N N . ASP A 1 84 ? -18.671 -1.984 2.832 1.00 91.94 84 ASP A N 1
ATOM 629 C CA . ASP A 1 84 ? -19.358 -1.702 4.099 1.00 91.94 84 ASP A CA 1
ATOM 630 C C . ASP A 1 84 ? -19.318 -2.892 5.070 1.00 91.94 84 ASP A C 1
ATOM 632 O O . ASP A 1 84 ? -19.274 -2.709 6.298 1.00 91.94 84 ASP A O 1
ATOM 636 N N . ALA A 1 85 ? -19.259 -4.106 4.516 1.00 91.69 85 ALA A N 1
ATOM 637 C CA . ALA A 1 85 ? -19.094 -5.366 5.238 1.00 91.69 85 ALA A CA 1
ATOM 638 C C . ALA A 1 85 ? -17.630 -5.664 5.628 1.00 91.69 85 ALA A C 1
ATOM 640 O O . ALA A 1 85 ? -17.355 -6.604 6.387 1.00 91.69 85 ALA A O 1
ATOM 641 N N . ALA A 1 86 ? -16.674 -4.893 5.107 1.00 95.31 86 ALA A N 1
ATOM 642 C CA . ALA A 1 86 ? -15.260 -5.063 5.395 1.00 95.31 86 ALA A CA 1
ATOM 643 C C . ALA A 1 86 ? -14.842 -4.311 6.664 1.00 95.31 86 ALA A C 1
ATOM 645 O O . ALA A 1 86 ? -15.229 -3.166 6.898 1.00 95.31 86 ALA A O 1
ATOM 646 N N . HIS A 1 87 ? -14.004 -4.950 7.476 1.00 94.88 87 HIS A N 1
ATOM 647 C CA . HIS A 1 87 ? -13.359 -4.303 8.610 1.00 94.88 87 HIS A CA 1
ATOM 648 C C . HIS A 1 87 ? -12.109 -3.531 8.176 1.00 94.88 87 HIS A C 1
ATOM 650 O O . HIS A 1 87 ? -11.849 -2.444 8.687 1.00 94.88 87 HIS A O 1
ATOM 656 N N . TYR A 1 88 ? -11.382 -4.068 7.193 1.00 96.31 88 TYR A N 1
ATOM 657 C CA . TYR A 1 88 ? -10.242 -3.410 6.570 1.00 96.31 88 TYR A CA 1
ATOM 658 C C . TYR A 1 88 ? -10.496 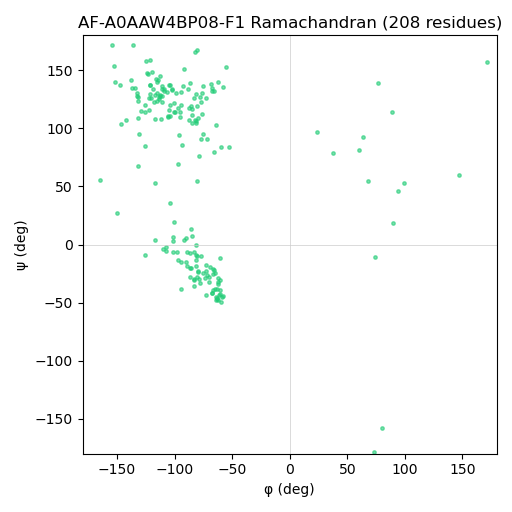-3.113 5.098 1.00 96.31 88 TYR A C 1
ATOM 660 O O . TYR A 1 88 ? -11.052 -3.944 4.382 1.00 96.31 88 TYR A O 1
ATOM 668 N N . TRP A 1 89 ? -10.021 -1.973 4.610 1.00 96.12 89 TRP A N 1
ATOM 669 C CA . TRP A 1 89 ? -9.884 -1.718 3.177 1.00 96.12 89 TRP A CA 1
ATOM 670 C C . TRP A 1 89 ? -8.406 -1.670 2.827 1.00 96.12 89 TRP A C 1
ATOM 672 O O . TRP A 1 89 ? -7.630 -1.014 3.515 1.00 96.12 89 TRP A O 1
ATOM 682 N N . VAL A 1 90 ? -8.024 -2.344 1.750 1.00 96.31 90 VAL A N 1
ATOM 683 C CA . VAL A 1 90 ? -6.693 -2.251 1.155 1.00 96.31 90 VAL A CA 1
ATOM 684 C C . VAL A 1 90 ? -6.872 -1.680 -0.238 1.00 96.31 90 VAL A C 1
ATOM 686 O O . VAL A 1 90 ? -7.393 -2.342 -1.135 1.00 96.31 90 VAL A O 1
ATOM 689 N N . GLN A 1 91 ? -6.468 -0.428 -0.400 1.00 95.25 91 GLN A N 1
ATOM 690 C CA . GLN A 1 91 ? -6.554 0.288 -1.660 1.00 95.25 91 GLN A CA 1
ATOM 691 C C . GLN A 1 91 ? -5.144 0.567 -2.150 1.00 95.25 91 GLN A C 1
ATOM 693 O O . GLN A 1 91 ? -4.339 1.153 -1.430 1.00 95.25 91 GLN A O 1
ATOM 698 N N . THR A 1 92 ? -4.836 0.156 -3.371 1.00 94.06 92 THR A N 1
ATOM 699 C CA . THR A 1 92 ? -3.520 0.380 -3.962 1.00 94.06 92 THR A CA 1
ATOM 700 C C . THR A 1 92 ? -3.655 1.144 -5.264 1.00 94.06 92 THR A C 1
ATOM 702 O O . THR A 1 92 ? -4.616 0.956 -6.009 1.00 94.06 92 THR A O 1
ATOM 705 N N . ASN A 1 93 ? -2.679 1.991 -5.564 1.00 93.19 93 ASN A N 1
ATOM 706 C CA . ASN A 1 93 ? -2.539 2.608 -6.871 1.00 93.19 93 ASN A CA 1
ATOM 707 C C . ASN A 1 93 ? -1.113 2.416 -7.376 1.00 93.19 93 ASN A C 1
ATOM 709 O O . ASN A 1 93 ? -0.173 2.956 -6.796 1.00 93.19 93 ASN A O 1
ATOM 713 N N . ILE A 1 94 ? -0.958 1.656 -8.457 1.00 91.25 94 ILE A N 1
ATOM 714 C CA . ILE A 1 94 ? 0.324 1.508 -9.142 1.00 91.25 94 ILE A CA 1
ATOM 715 C C . ILE A 1 94 ? 0.542 2.784 -9.951 1.00 91.25 94 ILE A C 1
ATOM 717 O O . ILE A 1 94 ? -0.199 3.072 -10.893 1.00 91.25 94 ILE A O 1
ATOM 721 N N . LEU A 1 95 ? 1.530 3.572 -9.546 1.00 89.31 95 LEU A N 1
ATOM 722 C CA . LEU A 1 95 ? 1.781 4.900 -10.091 1.00 89.31 95 LEU A CA 1
ATOM 723 C C . LEU A 1 95 ? 2.811 4.883 -11.218 1.00 89.31 95 LEU A C 1
ATOM 725 O O . LEU A 1 95 ? 2.676 5.623 -12.190 1.00 89.31 95 LEU A O 1
ATOM 729 N N . LYS A 1 96 ? 3.844 4.048 -11.093 1.00 87.06 96 LYS A N 1
ATOM 730 C CA . LYS A 1 96 ? 4.891 3.902 -12.106 1.00 87.06 96 LYS A CA 1
ATOM 731 C C . LYS A 1 96 ? 5.397 2.470 -12.112 1.00 87.06 96 LYS A C 1
ATOM 733 O O . LYS A 1 96 ? 5.634 1.899 -11.053 1.00 87.06 96 LYS A O 1
ATOM 738 N N . LEU A 1 97 ? 5.588 1.922 -13.306 1.00 87.50 97 LEU A N 1
ATOM 739 C CA . LEU A 1 97 ? 6.409 0.742 -13.522 1.00 87.50 97 LEU A CA 1
ATOM 740 C C . LEU A 1 97 ? 7.350 1.036 -14.682 1.00 87.50 97 LEU A C 1
ATOM 742 O O . LEU A 1 97 ? 6.915 1.119 -15.831 1.00 87.50 97 LEU A O 1
ATOM 746 N N . ASP A 1 98 ? 8.629 1.191 -14.375 1.00 83.75 98 ASP A N 1
ATOM 747 C CA . ASP A 1 98 ? 9.628 1.536 -15.377 1.00 83.75 98 ASP A CA 1
ATOM 748 C C . ASP A 1 98 ? 11.021 1.067 -14.962 1.00 83.75 98 ASP A C 1
ATOM 750 O O . ASP A 1 98 ? 11.230 0.628 -13.827 1.00 83.75 98 ASP A O 1
ATOM 754 N N . LYS A 1 99 ? 11.972 1.180 -15.888 1.00 80.50 99 LYS A N 1
ATOM 755 C CA . LYS A 1 99 ? 13.393 1.094 -15.557 1.00 80.50 99 LYS A CA 1
ATOM 756 C C . LYS A 1 99 ? 13.756 2.284 -14.678 1.00 80.50 99 LYS A C 1
ATOM 758 O O . LYS A 1 99 ? 13.390 3.412 -15.007 1.00 80.50 99 LYS A O 1
ATOM 763 N N . MET A 1 100 ? 14.446 2.029 -13.575 1.00 75.56 100 MET A N 1
ATOM 764 C CA . MET A 1 100 ? 14.761 3.070 -12.608 1.00 75.56 100 MET A CA 1
ATOM 765 C C . MET A 1 100 ? 16.053 2.754 -11.866 1.00 75.56 100 MET A C 1
ATOM 767 O O . MET A 1 100 ? 16.297 1.599 -11.504 1.00 75.56 100 MET A O 1
ATOM 771 N N . ASP A 1 101 ? 16.873 3.775 -11.628 1.00 77.06 101 ASP A N 1
ATOM 772 C CA . ASP A 1 101 ? 18.064 3.612 -10.798 1.00 77.06 101 ASP A CA 1
ATOM 773 C C . ASP A 1 101 ? 17.734 3.708 -9.294 1.00 77.06 101 ASP A C 1
ATOM 775 O O . ASP A 1 101 ? 16.651 4.142 -8.889 1.00 77.06 101 ASP A O 1
ATOM 779 N N . LEU A 1 102 ? 18.670 3.281 -8.438 1.00 71.44 102 LEU A N 1
ATOM 780 C CA . LEU A 1 102 ? 18.472 3.262 -6.983 1.00 71.44 102 LEU A CA 1
ATOM 781 C C . LEU A 1 102 ? 18.241 4.658 -6.389 1.00 71.44 102 LEU A C 1
ATOM 783 O O . LEU A 1 102 ? 17.489 4.795 -5.426 1.00 71.44 102 LEU A O 1
ATOM 787 N N . ARG A 1 103 ? 18.872 5.699 -6.938 1.00 73.12 103 ARG A N 1
ATOM 788 C CA . ARG A 1 103 ? 18.737 7.075 -6.449 1.00 73.12 103 ARG A CA 1
ATOM 789 C C . ARG A 1 103 ? 17.368 7.638 -6.816 1.00 73.12 103 ARG A C 1
ATOM 791 O O . ARG A 1 103 ? 16.725 8.257 -5.968 1.00 73.12 103 ARG A O 1
ATOM 798 N N . GLU A 1 104 ? 16.917 7.408 -8.044 1.00 75.81 104 GLU A N 1
ATOM 799 C CA . GLU A 1 104 ? 15.565 7.740 -8.488 1.00 75.81 104 GLU A CA 1
ATOM 800 C C . GLU A 1 104 ? 14.524 7.035 -7.605 1.00 75.81 104 GLU A C 1
ATOM 802 O O . GLU A 1 104 ? 13.586 7.665 -7.110 1.00 75.81 104 GLU A O 1
ATOM 807 N N . ALA A 1 105 ? 14.745 5.753 -7.307 1.00 76.00 105 ALA A N 1
ATOM 808 C CA . ALA A 1 105 ? 13.882 4.953 -6.445 1.00 76.00 105 ALA A CA 1
ATOM 809 C C . ALA A 1 105 ? 13.795 5.473 -5.011 1.00 76.00 105 ALA A C 1
ATOM 811 O O . ALA A 1 105 ? 12.696 5.667 -4.482 1.00 76.00 105 ALA A O 1
ATOM 812 N N . GLN A 1 106 ? 14.945 5.772 -4.408 1.00 75.69 106 GLN A N 1
ATOM 813 C CA . GLN A 1 106 ? 15.025 6.358 -3.074 1.00 75.69 106 GLN A CA 1
ATOM 814 C C . GLN A 1 106 ? 14.313 7.713 -3.023 1.00 75.69 106 GLN A C 1
ATOM 816 O O . GLN A 1 106 ? 13.626 8.018 -2.049 1.00 75.69 106 GLN A O 1
ATOM 821 N N . GLY A 1 107 ? 14.437 8.518 -4.081 1.00 77.19 107 GLY A N 1
ATOM 822 C CA . GLY A 1 107 ? 13.759 9.802 -4.176 1.00 77.19 107 GLY A CA 1
ATOM 823 C C . GLY A 1 107 ? 12.237 9.659 -4.205 1.00 77.19 107 GLY A C 1
ATOM 824 O O . GLY A 1 107 ? 11.553 10.334 -3.434 1.00 77.19 107 GLY A O 1
ATOM 825 N N . PHE A 1 108 ? 11.691 8.723 -4.990 1.00 79.75 108 PHE A N 1
ATOM 826 C CA . PHE A 1 108 ? 10.250 8.445 -4.967 1.00 79.75 108 PHE A CA 1
ATOM 827 C C . PHE A 1 108 ? 9.772 7.911 -3.617 1.00 79.75 108 PHE A C 1
ATOM 829 O O . PHE A 1 108 ? 8.706 8.331 -3.163 1.00 79.75 108 PHE A O 1
ATOM 836 N N . LEU A 1 109 ? 10.556 7.056 -2.954 1.00 79.62 109 LEU A N 1
ATOM 837 C CA . LEU A 1 109 ? 10.245 6.560 -1.614 1.00 79.62 109 LEU A CA 1
ATOM 838 C C . LEU A 1 109 ? 10.223 7.703 -0.587 1.00 79.62 109 LEU A C 1
ATOM 840 O O . LEU A 1 109 ? 9.258 7.844 0.158 1.00 79.62 109 LEU A O 1
ATOM 844 N N . SER A 1 110 ? 11.244 8.564 -0.609 1.00 78.75 110 SER A N 1
ATOM 845 C CA . SER A 1 110 ? 11.366 9.717 0.294 1.00 78.75 110 SER A CA 1
ATOM 846 C C . SER A 1 110 ? 10.307 10.797 0.064 1.00 78.75 110 SER A C 1
ATOM 848 O O . SER A 1 110 ? 9.966 11.522 0.992 1.00 78.75 110 SER A O 1
ATOM 850 N N . SER A 1 111 ? 9.750 10.890 -1.151 1.00 78.25 111 SER A N 1
ATOM 851 C CA . SER A 1 111 ? 8.632 11.800 -1.432 1.00 78.25 111 SER A CA 1
ATOM 852 C C . SER A 1 111 ? 7.324 11.367 -0.759 1.00 78.25 111 SER A C 1
ATOM 854 O O . SER A 1 111 ? 6.440 12.198 -0.571 1.00 78.25 111 SER A O 1
ATOM 856 N N . GLY A 1 112 ? 7.216 10.096 -0.355 1.00 79.12 112 GLY A N 1
ATOM 857 C CA . GLY A 1 112 ? 6.073 9.576 0.387 1.00 79.12 112 GLY A CA 1
ATOM 858 C C . GLY A 1 112 ? 4.795 9.407 -0.439 1.00 79.12 112 GLY A C 1
ATOM 859 O O . GLY A 1 112 ? 4.753 9.644 -1.648 1.00 79.12 112 GLY A O 1
ATOM 860 N N . TYR A 1 113 ? 3.738 8.953 0.236 1.00 81.62 113 TYR A N 1
ATOM 861 C CA . TYR A 1 113 ? 2.418 8.712 -0.352 1.00 81.62 113 TYR A CA 1
ATOM 862 C C . TYR A 1 113 ? 1.791 10.003 -0.903 1.00 81.62 113 TYR A C 1
ATOM 864 O O . TYR A 1 113 ? 1.867 11.061 -0.282 1.00 81.62 113 TYR A O 1
ATOM 872 N N . GLY A 1 114 ? 1.134 9.923 -2.064 1.00 74.00 114 GLY A N 1
ATOM 873 C CA . GLY A 1 114 ? 0.382 11.031 -2.661 1.00 74.00 114 GLY A CA 1
ATOM 874 C C . GLY A 1 114 ? 1.234 12.141 -3.285 1.00 74.00 114 GLY A C 1
ATOM 875 O O . GLY A 1 114 ? 0.704 12.970 -4.028 1.00 74.00 114 GLY A O 1
ATOM 876 N N . ALA A 1 115 ? 2.551 12.150 -3.061 1.00 73.88 115 ALA A N 1
ATOM 877 C CA . ALA A 1 115 ? 3.454 13.047 -3.763 1.00 73.88 115 ALA A CA 1
ATOM 878 C C . ALA A 1 115 ? 3.527 12.668 -5.246 1.00 73.88 115 ALA A C 1
ATOM 880 O O . ALA A 1 115 ? 3.700 11.496 -5.603 1.00 73.88 115 ALA A O 1
ATOM 881 N N . GLY A 1 116 ? 3.389 13.670 -6.115 1.00 69.12 116 GLY A N 1
ATOM 882 C CA . GLY A 1 116 ? 3.439 13.476 -7.559 1.00 69.12 116 GLY A CA 1
ATOM 883 C C . GLY A 1 116 ? 4.762 12.852 -8.001 1.00 69.12 116 GLY A C 1
ATOM 884 O O . GLY A 1 116 ? 5.839 13.275 -7.581 1.00 69.12 116 GLY A O 1
ATOM 885 N N . ILE A 1 117 ? 4.682 11.871 -8.896 1.00 66.81 117 ILE A N 1
ATOM 886 C CA . ILE A 1 117 ? 5.854 11.290 -9.552 1.00 66.81 117 ILE A CA 1
ATOM 887 C C . ILE A 1 117 ? 6.307 12.271 -10.634 1.00 66.81 117 ILE A C 1
ATOM 889 O O . ILE A 1 117 ? 5.823 12.247 -11.762 1.00 66.81 117 ILE A O 1
ATOM 893 N N . SER A 1 118 ? 7.206 13.185 -10.272 1.00 60.03 118 SER A N 1
ATOM 894 C CA . SER A 1 118 ? 7.844 14.104 -11.217 1.00 60.03 118 SER A CA 1
ATOM 895 C C . SER A 1 118 ? 9.356 13.911 -11.173 1.00 60.03 118 SER A C 1
ATOM 897 O O . SER A 1 118 ? 9.956 13.936 -10.100 1.00 60.03 118 SER A O 1
ATOM 899 N N . GLY A 1 119 ? 9.986 13.731 -12.339 1.00 51.91 119 GLY A N 1
ATOM 900 C CA . GLY A 1 119 ? 11.438 13.513 -12.443 1.00 51.91 119 GLY A CA 1
ATOM 901 C C . GLY A 1 119 ? 12.293 14.670 -11.901 1.00 51.91 119 GLY A C 1
ATOM 902 O O . GLY A 1 119 ? 13.487 14.508 -11.688 1.00 51.91 119 GLY A O 1
ATOM 903 N N . ALA A 1 120 ? 11.685 15.828 -11.621 1.00 46.03 120 ALA A N 1
ATOM 904 C CA . ALA A 1 120 ? 12.353 16.988 -11.037 1.00 46.03 120 ALA A CA 1
ATOM 905 C C . ALA A 1 120 ? 12.559 16.889 -9.510 1.00 46.03 120 ALA A C 1
ATOM 907 O O . ALA A 1 120 ? 13.458 17.538 -8.978 1.00 46.03 120 ALA A O 1
ATOM 908 N N . ALA A 1 121 ? 11.767 16.077 -8.795 1.00 45.47 121 ALA A N 1
ATOM 909 C CA . ALA A 1 121 ? 11.847 15.972 -7.330 1.00 45.47 121 ALA A CA 1
ATOM 910 C C . ALA A 1 121 ? 13.172 15.356 -6.838 1.00 45.47 121 ALA A C 1
ATOM 912 O O . ALA A 1 121 ? 13.598 15.595 -5.709 1.00 45.47 121 ALA A O 1
ATOM 913 N N . LEU A 1 122 ? 13.865 14.622 -7.710 1.00 49.88 122 LEU A N 1
ATOM 914 C CA . LEU A 1 122 ? 15.138 13.962 -7.424 1.00 49.88 122 LEU A CA 1
ATOM 915 C C . LEU A 1 122 ? 16.329 14.932 -7.324 1.00 49.88 122 LEU A C 1
ATOM 917 O O . LEU A 1 122 ? 17.365 14.575 -6.768 1.00 49.88 122 LEU A O 1
ATOM 921 N N . GLY A 1 123 ? 16.192 16.159 -7.841 1.00 45.12 123 GLY A N 1
ATOM 922 C CA . GLY A 1 123 ? 17.246 17.179 -7.799 1.00 45.12 123 GLY A CA 1
ATOM 923 C C . GLY A 1 123 ? 17.271 18.017 -6.516 1.00 45.12 123 GLY A C 1
ATOM 924 O O . GLY A 1 123 ? 18.297 18.612 -6.199 1.00 45.12 123 GLY A O 1
ATOM 925 N N . ALA A 1 124 ? 16.170 18.063 -5.758 1.00 44.66 124 ALA A N 1
ATOM 926 C CA . ALA A 1 124 ? 16.012 18.990 -4.630 1.00 44.66 124 ALA A CA 1
ATOM 927 C C . ALA A 1 124 ? 16.521 18.444 -3.280 1.00 44.66 124 ALA A C 1
ATOM 929 O O . ALA A 1 124 ? 16.792 19.216 -2.359 1.00 44.66 124 ALA A O 1
ATOM 930 N N . LEU A 1 125 ? 16.693 17.124 -3.152 1.00 43.12 125 LEU A N 1
ATOM 931 C CA . LEU A 1 125 ? 17.158 16.490 -1.910 1.00 43.12 125 LEU A CA 1
ATOM 932 C C . LEU A 1 125 ? 18.675 16.631 -1.683 1.00 43.12 125 LEU A C 1
ATOM 934 O O . LEU A 1 125 ? 19.160 16.357 -0.589 1.00 43.12 125 LEU A O 1
ATOM 938 N N . ALA A 1 126 ? 19.433 17.108 -2.677 1.00 41.22 126 ALA A N 1
ATOM 939 C CA . ALA A 1 126 ? 20.874 17.339 -2.546 1.00 41.22 126 ALA A CA 1
ATOM 940 C C . ALA A 1 126 ? 21.239 18.688 -1.887 1.00 41.22 126 ALA A C 1
ATOM 942 O O . ALA A 1 126 ? 22.408 18.925 -1.595 1.00 41.22 126 ALA A O 1
ATOM 943 N N . THR A 1 127 ? 20.271 19.573 -1.623 1.00 42.94 127 THR A N 1
ATOM 944 C CA . THR A 1 127 ? 20.534 20.955 -1.166 1.00 42.94 127 THR A CA 1
ATOM 945 C C . THR A 1 127 ? 20.359 21.210 0.339 1.00 42.94 127 THR A C 1
ATOM 947 O O . THR A 1 127 ? 20.473 22.352 0.770 1.00 42.94 127 THR A O 1
ATOM 950 N N . GLY A 1 128 ? 20.111 20.184 1.164 1.00 39.53 128 GLY A N 1
ATOM 951 C CA . GLY A 1 128 ? 19.706 20.377 2.570 1.00 39.53 128 GLY A CA 1
ATOM 952 C C . GLY A 1 128 ? 20.702 20.007 3.679 1.00 39.53 128 GLY A C 1
ATOM 953 O O . GLY A 1 128 ? 20.383 20.224 4.842 1.00 39.53 128 GLY A O 1
ATOM 954 N N . ALA A 1 129 ? 21.879 19.443 3.387 1.00 38.56 129 ALA A N 1
ATOM 955 C CA . ALA A 1 129 ? 22.702 18.784 4.419 1.00 38.56 129 ALA A CA 1
ATOM 956 C C . ALA A 1 129 ? 23.886 19.602 4.983 1.00 38.56 129 ALA A C 1
ATOM 958 O O . ALA A 1 129 ? 24.780 19.028 5.600 1.00 38.56 129 ALA A O 1
ATOM 959 N N . PHE A 1 130 ? 23.897 20.930 4.835 1.00 39.00 130 PHE A N 1
ATOM 960 C CA . PHE A 1 130 ? 24.899 21.786 5.485 1.00 39.00 130 PHE A CA 1
ATOM 961 C C . PHE A 1 130 ? 24.251 22.976 6.192 1.00 39.00 130 PHE A C 1
ATOM 963 O O . PHE A 1 130 ? 24.444 24.126 5.814 1.00 39.00 130 PHE A O 1
ATOM 970 N N . THR A 1 131 ? 23.491 22.712 7.252 1.00 45.25 131 THR A N 1
ATOM 971 C CA . THR A 1 131 ? 23.149 23.757 8.226 1.00 45.25 131 THR A CA 1
ATOM 972 C C . THR A 1 131 ? 23.539 23.295 9.619 1.00 45.25 131 THR A C 1
ATOM 974 O O . THR A 1 131 ? 22.723 22.777 10.374 1.00 45.25 131 THR A O 1
ATOM 977 N N . SER A 1 132 ? 24.807 23.509 9.960 1.00 38.47 132 SER A N 1
ATOM 978 C CA . SER A 1 132 ? 25.262 23.502 11.345 1.00 38.47 132 SER A CA 1
ATOM 979 C C . SER A 1 132 ? 26.096 24.753 11.590 1.00 38.47 132 SER A C 1
ATOM 981 O O . SER A 1 132 ? 27.296 24.765 11.363 1.00 38.47 132 SER A O 1
ATOM 983 N N . HIS A 1 133 ? 25.391 25.756 12.112 1.00 39.91 133 HIS A N 1
ATOM 984 C CA . HIS A 1 133 ? 25.875 26.857 12.941 1.00 39.91 133 HIS A CA 1
ATOM 985 C C . HIS A 1 133 ? 26.631 28.028 12.276 1.00 39.91 133 HIS A C 1
ATOM 987 O O . HIS A 1 133 ? 27.489 27.887 11.414 1.00 39.91 133 HIS A O 1
ATOM 993 N N . ASN A 1 134 ? 26.263 29.215 12.783 1.00 40.81 134 ASN A N 1
ATOM 994 C CA . ASN A 1 134 ? 26.906 30.530 12.725 1.00 40.81 134 ASN A CA 1
ATOM 995 C C . ASN A 1 134 ? 27.097 31.223 11.359 1.00 40.81 134 ASN A C 1
ATOM 997 O O . ASN A 1 134 ? 28.161 31.195 10.755 1.00 40.81 134 ASN A O 1
ATOM 1001 N N . ASN A 1 135 ? 26.089 32.046 11.041 1.00 48.62 135 ASN A N 1
ATOM 1002 C CA . ASN A 1 135 ? 26.248 33.412 10.536 1.00 48.62 135 ASN A CA 1
ATOM 1003 C C . ASN A 1 135 ? 27.013 33.549 9.207 1.00 48.62 135 ASN A C 1
ATOM 1005 O O . ASN A 1 135 ? 28.191 33.883 9.210 1.00 48.62 135 ASN A O 1
ATOM 1009 N N . THR A 1 136 ? 26.343 33.324 8.074 1.00 40.41 136 THR A N 1
ATOM 1010 C CA . THR A 1 136 ? 26.530 34.016 6.776 1.00 40.41 136 THR A CA 1
ATOM 1011 C C . THR A 1 136 ? 25.720 33.304 5.689 1.00 40.41 136 THR A C 1
ATOM 1013 O O . THR A 1 136 ? 25.424 32.121 5.802 1.00 40.41 136 THR A O 1
ATOM 1016 N N . LEU A 1 137 ? 25.397 34.045 4.626 1.00 35.91 137 LEU A N 1
ATOM 1017 C CA . LEU A 1 137 ? 24.760 33.598 3.379 1.00 35.91 137 LEU A CA 1
ATOM 1018 C C . LEU A 1 137 ? 23.231 33.720 3.284 1.00 35.91 137 LEU A C 1
ATOM 1020 O O . LEU A 1 137 ? 22.531 32.867 2.746 1.00 35.91 137 LEU A O 1
ATOM 1024 N N . ALA A 1 138 ? 22.730 34.885 3.692 1.00 45.88 138 ALA A N 1
ATOM 1025 C CA . ALA A 1 138 ? 21.694 35.545 2.907 1.00 45.88 138 ALA A CA 1
ATOM 1026 C C . ALA A 1 138 ? 22.353 36.183 1.664 1.00 45.88 138 ALA A C 1
ATOM 1028 O O . ALA A 1 138 ? 23.391 36.826 1.795 1.00 45.88 138 ALA A O 1
ATOM 1029 N N . ALA A 1 139 ? 21.706 36.028 0.503 1.00 37.19 139 ALA A N 1
ATOM 1030 C CA . ALA A 1 139 ? 22.041 36.553 -0.830 1.00 37.19 139 ALA A CA 1
ATOM 1031 C C . ALA A 1 139 ? 22.971 35.691 -1.717 1.00 37.19 139 ALA A C 1
ATOM 1033 O O . ALA A 1 139 ? 24.165 35.563 -1.477 1.00 37.19 139 ALA A O 1
ATOM 1034 N N . GLY A 1 140 ? 22.405 35.190 -2.826 1.00 34.50 140 GLY A N 1
ATOM 1035 C CA . GLY A 1 140 ? 23.166 34.807 -4.025 1.00 34.50 140 GLY A CA 1
ATOM 1036 C C . GLY A 1 140 ? 23.477 33.319 -4.195 1.00 34.50 140 GLY A C 1
ATOM 1037 O O . GLY A 1 140 ? 24.627 32.952 -4.408 1.00 34.50 140 GLY A O 1
ATOM 1038 N N . GLY A 1 141 ? 22.471 32.445 -4.128 1.00 39.62 141 GLY A N 1
ATOM 1039 C CA . GLY A 1 141 ? 22.644 31.018 -4.410 1.00 39.62 141 GLY A CA 1
ATOM 1040 C C . GLY A 1 141 ? 22.774 30.727 -5.906 1.00 39.62 141 GLY A C 1
ATOM 1041 O O . GLY A 1 141 ? 21.756 30.579 -6.562 1.00 39.62 141 GLY A O 1
ATOM 1042 N N . LEU A 1 142 ? 24.004 30.637 -6.421 1.00 47.94 142 LEU A N 1
ATOM 1043 C CA . LEU A 1 142 ? 24.399 29.886 -7.629 1.00 47.94 142 LEU A CA 1
ATOM 1044 C C . LEU A 1 142 ? 25.935 29.736 -7.664 1.00 47.94 142 LEU A C 1
ATOM 1046 O O . LEU A 1 142 ? 26.585 30.148 -8.617 1.00 47.94 142 LEU A O 1
ATOM 1050 N N . ILE A 1 143 ? 26.558 29.177 -6.624 1.00 43.41 143 ILE A N 1
ATOM 1051 C CA . ILE A 1 143 ? 27.977 28.789 -6.694 1.00 43.41 143 ILE A CA 1
ATOM 1052 C C . ILE A 1 143 ? 28.162 27.485 -5.921 1.00 43.41 143 ILE A C 1
ATOM 1054 O O . ILE A 1 143 ? 28.119 27.481 -4.696 1.00 43.41 143 ILE A O 1
ATOM 1058 N N . GLY A 1 144 ? 28.365 26.379 -6.643 1.00 41.09 144 GLY A N 1
ATOM 1059 C CA . GLY A 1 144 ? 28.792 25.115 -6.037 1.00 41.09 144 GLY A CA 1
ATOM 1060 C C . GLY A 1 144 ? 28.257 23.849 -6.703 1.00 41.09 144 GLY A C 1
ATOM 1061 O O . GLY A 1 144 ? 27.592 23.065 -6.041 1.00 41.09 144 GLY A O 1
ATOM 1062 N N . ALA A 1 145 ? 28.547 23.619 -7.988 1.00 42.06 145 ALA A N 1
ATOM 1063 C CA . ALA A 1 145 ? 28.377 22.286 -8.587 1.00 42.06 145 ALA A CA 1
ATOM 1064 C C . ALA A 1 145 ? 29.372 21.992 -9.725 1.00 42.06 145 ALA A C 1
ATOM 1066 O O . ALA A 1 145 ? 29.079 21.203 -10.619 1.00 42.06 145 ALA A O 1
ATOM 1067 N N . THR A 1 146 ? 30.556 22.609 -9.711 1.00 40.62 146 THR A N 1
ATOM 1068 C CA . THR A 1 146 ? 31.553 22.424 -10.779 1.00 40.62 146 THR A CA 1
ATOM 1069 C C . THR A 1 146 ? 32.838 21.795 -10.259 1.00 40.62 146 THR A C 1
ATOM 1071 O O . THR A 1 146 ? 33.911 22.330 -10.491 1.00 40.62 146 THR A O 1
ATOM 1074 N N . VAL A 1 147 ? 32.757 20.657 -9.560 1.00 32.84 147 VAL A N 1
ATOM 1075 C CA . VAL A 1 147 ? 33.919 19.769 -9.380 1.00 32.84 147 VAL A CA 1
ATOM 1076 C C . VAL A 1 147 ? 33.459 18.306 -9.319 1.00 32.84 147 VAL A C 1
ATOM 1078 O O . VAL A 1 147 ? 32.953 17.843 -8.305 1.00 32.84 147 VAL A O 1
ATOM 1081 N N . GLY A 1 148 ? 33.669 17.583 -10.423 1.00 35.81 148 GLY A N 1
ATOM 1082 C CA . GLY A 1 148 ? 34.133 16.193 -10.391 1.00 35.81 148 GLY A CA 1
ATOM 1083 C C . GLY A 1 148 ? 33.211 15.106 -9.835 1.00 35.81 148 GLY A C 1
ATOM 1084 O O . GLY A 1 148 ? 33.663 14.317 -9.016 1.00 35.81 148 GLY A O 1
ATOM 1085 N N . LEU A 1 149 ? 31.986 14.967 -10.346 1.00 36.12 149 LEU A N 1
ATOM 1086 C CA . LEU A 1 149 ? 31.357 13.640 -10.446 1.00 36.12 149 LEU A CA 1
ATOM 1087 C C . LEU A 1 149 ? 31.588 13.122 -11.865 1.00 36.12 149 LEU A C 1
ATOM 1089 O O . LEU A 1 149 ? 30.691 13.105 -12.705 1.00 36.12 149 LEU A O 1
ATOM 1093 N N . VAL A 1 150 ? 32.845 12.796 -12.166 1.00 35.78 150 VAL A N 1
ATOM 1094 C CA . VAL A 1 150 ? 33.179 12.123 -13.419 1.00 35.78 150 VAL A CA 1
ATOM 1095 C C . VAL A 1 150 ? 32.884 10.647 -13.217 1.00 35.78 150 VAL A C 1
ATOM 1097 O O . VAL A 1 150 ? 33.596 9.966 -12.490 1.00 35.78 150 VAL A O 1
ATOM 1100 N N . ALA A 1 151 ? 31.794 10.220 -13.846 1.00 38.34 151 ALA A N 1
ATOM 1101 C CA . ALA A 1 151 ? 31.629 8.927 -14.492 1.00 38.34 151 ALA A CA 1
ATOM 1102 C C . ALA A 1 151 ? 32.286 7.728 -13.791 1.00 38.34 151 ALA A C 1
ATOM 1104 O O . ALA A 1 151 ? 33.275 7.192 -14.287 1.00 38.34 151 ALA A O 1
ATOM 1105 N N . ASP A 1 152 ? 31.644 7.218 -12.740 1.00 35.84 152 ASP A N 1
ATOM 1106 C CA . ASP A 1 152 ? 31.584 5.766 -12.629 1.00 35.84 152 ASP A CA 1
ATOM 1107 C C . ASP A 1 152 ? 30.444 5.287 -13.523 1.00 35.84 152 ASP A C 1
ATOM 1109 O O . ASP A 1 152 ? 29.264 5.515 -13.268 1.00 35.84 152 ASP A O 1
ATOM 1113 N N . ALA A 1 153 ? 30.879 4.741 -14.656 1.00 39.50 153 ALA A N 1
ATOM 1114 C CA . ALA A 1 153 ? 30.237 3.702 -15.436 1.00 39.50 153 ALA A CA 1
ATOM 1115 C C . ALA A 1 153 ? 28.720 3.574 -15.240 1.00 39.50 153 ALA A C 1
ATOM 1117 O O . ALA A 1 153 ? 28.223 2.857 -14.374 1.00 39.50 153 ALA A O 1
ATOM 1118 N N . ILE A 1 154 ? 28.016 4.207 -16.175 1.00 39.59 154 ILE A N 1
ATOM 1119 C CA . ILE A 1 154 ? 26.693 3.824 -16.655 1.00 39.59 154 ILE A CA 1
ATOM 1120 C C . ILE A 1 154 ? 26.775 2.347 -17.070 1.00 39.59 154 ILE A C 1
ATOM 1122 O O . ILE A 1 154 ? 27.041 2.008 -18.220 1.00 39.59 154 ILE A O 1
ATOM 1126 N N . VAL A 1 155 ? 26.622 1.446 -16.110 1.00 41.31 155 VAL A N 1
ATOM 1127 C CA . VAL A 1 155 ? 26.175 0.090 -16.374 1.00 41.31 155 VAL A CA 1
ATOM 1128 C C . VAL A 1 155 ? 24.686 0.166 -16.131 1.00 41.31 155 VAL A C 1
ATOM 1130 O O . VAL A 1 155 ? 24.260 0.379 -15.001 1.00 41.31 155 VAL A O 1
ATOM 1133 N N . GLU A 1 156 ? 23.904 0.063 -17.203 1.00 43.72 156 GLU A N 1
ATOM 1134 C CA . GLU A 1 156 ? 22.462 -0.137 -17.113 1.00 43.72 156 GLU A CA 1
ATOM 1135 C C . GLU A 1 156 ? 22.204 -1.446 -16.349 1.00 43.72 156 GLU A C 1
ATOM 1137 O O . GLU A 1 156 ? 22.030 -2.524 -16.924 1.00 43.72 156 GLU A O 1
ATOM 1142 N N . ASP A 1 157 ? 22.213 -1.374 -15.023 1.00 46.81 157 ASP A N 1
ATOM 1143 C CA . ASP A 1 157 ? 21.472 -2.304 -14.199 1.00 46.81 157 ASP A CA 1
ATOM 1144 C C . ASP A 1 157 ? 20.014 -1.918 -14.393 1.00 46.81 157 ASP A C 1
ATOM 1146 O O . ASP A 1 157 ? 19.478 -1.010 -13.762 1.00 46.81 157 ASP A O 1
ATOM 1150 N N . VAL A 1 158 ? 19.407 -2.556 -15.393 1.00 52.72 158 VAL A N 1
ATOM 1151 C CA . VAL A 1 158 ? 17.990 -2.434 -15.710 1.00 52.72 158 VAL A CA 1
ATOM 1152 C C . VAL A 1 158 ? 17.200 -3.032 -14.546 1.00 52.72 158 VAL A C 1
ATOM 1154 O O . VAL A 1 158 ? 16.756 -4.177 -14.596 1.00 52.72 158 VAL A O 1
ATOM 1157 N N . ASN A 1 159 ? 17.055 -2.262 -13.475 1.00 65.06 159 ASN A N 1
ATOM 1158 C CA . ASN A 1 159 ? 16.151 -2.569 -12.386 1.00 65.06 159 ASN A CA 1
ATOM 1159 C C . ASN A 1 159 ? 14.785 -2.018 -12.777 1.00 65.06 159 ASN A C 1
ATOM 1161 O O . ASN A 1 159 ? 14.626 -0.827 -13.045 1.00 65.06 159 ASN A O 1
ATOM 1165 N N . TYR A 1 160 ? 13.806 -2.909 -12.877 1.00 75.81 160 TYR A N 1
ATOM 1166 C CA . TYR A 1 160 ? 12.417 -2.500 -12.997 1.00 75.81 160 TYR A CA 1
ATOM 1167 C C . TYR A 1 160 ? 11.890 -2.234 -11.601 1.00 75.81 160 TYR A C 1
ATOM 1169 O O . TYR A 1 160 ? 11.972 -3.098 -10.731 1.00 75.81 160 TYR A O 1
ATOM 1177 N N . ALA A 1 161 ? 11.337 -1.050 -11.408 1.00 82.44 161 ALA A N 1
ATOM 1178 C CA . ALA A 1 161 ? 10.810 -0.627 -10.130 1.00 82.44 161 ALA A CA 1
ATOM 1179 C C . ALA A 1 161 ? 9.332 -0.280 -10.255 1.00 82.44 161 ALA A C 1
ATOM 1181 O O . ALA A 1 161 ? 8.917 0.377 -11.215 1.00 82.44 161 ALA A O 1
ATOM 1182 N N . MET A 1 162 ? 8.549 -0.725 -9.272 1.00 86.75 162 MET A N 1
ATOM 1183 C CA . MET A 1 162 ? 7.116 -0.484 -9.203 1.00 86.75 162 MET A CA 1
ATOM 1184 C C . MET A 1 162 ? 6.815 0.451 -8.038 1.00 86.75 162 MET A C 1
ATOM 1186 O O . MET A 1 162 ? 6.848 0.042 -6.886 1.00 86.75 162 MET A O 1
ATOM 1190 N N . ILE A 1 163 ? 6.453 1.694 -8.337 1.00 88.81 163 ILE A N 1
ATOM 1191 C CA . ILE A 1 163 ? 5.982 2.623 -7.312 1.00 88.81 163 ILE A CA 1
ATOM 1192 C C . ILE A 1 163 ? 4.494 2.396 -7.096 1.00 88.81 163 ILE A C 1
ATOM 1194 O O . ILE A 1 163 ? 3.691 2.637 -8.003 1.00 88.81 163 ILE A O 1
ATOM 1198 N N . THR A 1 164 ? 4.130 1.972 -5.890 1.00 89.94 164 THR A N 1
ATOM 1199 C CA . THR A 1 164 ? 2.742 1.714 -5.508 1.00 89.94 164 THR A CA 1
ATOM 1200 C C . THR A 1 164 ? 2.386 2.486 -4.250 1.00 89.94 164 THR A C 1
ATOM 1202 O O . THR A 1 164 ? 2.963 2.269 -3.188 1.00 89.94 164 THR A O 1
ATOM 1205 N N . ASP A 1 165 ? 1.389 3.355 -4.353 1.00 92.38 165 ASP A N 1
ATOM 1206 C CA . ASP A 1 165 ? 0.783 3.983 -3.185 1.00 92.38 165 ASP A CA 1
ATOM 1207 C C . ASP A 1 165 ? -0.234 3.019 -2.575 1.00 92.38 165 ASP A C 1
ATOM 1209 O O . ASP A 1 165 ? -1.096 2.483 -3.275 1.00 92.38 165 ASP A O 1
ATOM 1213 N N . VAL A 1 166 ? -0.130 2.791 -1.269 1.00 93.62 166 VAL A N 1
ATOM 1214 C CA . VAL A 1 166 ? -0.998 1.891 -0.512 1.00 93.62 166 VAL A CA 1
ATOM 1215 C C . VAL A 1 166 ? -1.704 2.682 0.576 1.00 93.62 166 VAL A C 1
ATOM 1217 O O . VAL A 1 166 ? -1.074 3.342 1.401 1.00 93.62 166 VAL A O 1
ATOM 1220 N N . GLN A 1 167 ? -3.028 2.580 0.592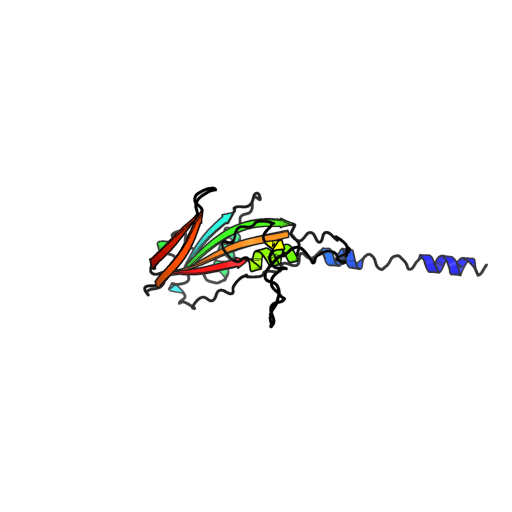 1.00 94.31 167 GLN A N 1
ATOM 1221 C CA . GLN A 1 167 ? -3.874 3.049 1.674 1.00 94.31 167 GLN A CA 1
ATOM 1222 C C . GLN A 1 167 ? -4.533 1.852 2.354 1.00 94.31 167 GLN A C 1
ATOM 1224 O O . GLN A 1 167 ? -5.192 1.035 1.707 1.00 94.31 167 GLN A O 1
ATOM 1229 N N . ILE A 1 168 ? -4.377 1.779 3.671 1.00 94.56 168 ILE A N 1
ATOM 1230 C CA . ILE A 1 168 ? -5.081 0.826 4.520 1.00 94.56 168 ILE A CA 1
ATOM 1231 C C . ILE A 1 168 ? -6.071 1.603 5.373 1.00 94.56 168 ILE A C 1
ATOM 1233 O O . ILE A 1 168 ? -5.706 2.572 6.036 1.00 94.56 168 ILE A O 1
ATOM 1237 N N . VAL A 1 169 ? -7.327 1.180 5.354 1.00 94.50 169 VAL A N 1
ATOM 1238 C CA . VAL A 1 169 ? -8.378 1.749 6.195 1.00 94.50 169 VAL A CA 1
ATOM 1239 C C . VAL A 1 169 ? -8.813 0.696 7.198 1.00 94.50 169 VAL A C 1
ATOM 1241 O O . VAL A 1 169 ? -9.126 -0.420 6.804 1.00 94.50 169 VAL A O 1
ATOM 1244 N N . GLU A 1 170 ? -8.841 1.042 8.478 1.00 94.12 170 GLU A N 1
ATOM 1245 C CA . GLU A 1 170 ? -9.368 0.203 9.556 1.00 94.12 170 GLU A CA 1
ATOM 1246 C C . GLU A 1 170 ? -10.653 0.833 10.087 1.00 94.12 170 GLU A C 1
ATOM 1248 O O . GLU A 1 170 ? -10.658 1.986 10.527 1.00 94.12 170 GLU A O 1
ATOM 1253 N N . LYS A 1 171 ? -11.749 0.077 10.057 1.00 92.88 171 LYS A N 1
ATOM 1254 C CA . LYS A 1 171 ? -13.013 0.473 10.676 1.00 92.88 171 LYS A CA 1
ATOM 1255 C C . LYS A 1 171 ? -12.914 0.278 12.185 1.00 92.88 171 LYS A C 1
ATOM 1257 O O . LYS A 1 171 ? -12.544 -0.791 12.654 1.00 92.88 171 LYS A O 1
ATOM 1262 N N . THR A 1 172 ? -13.291 1.286 12.954 1.00 89.25 172 THR A N 1
ATOM 1263 C CA . THR A 1 172 ? -13.268 1.251 14.416 1.00 89.25 172 THR A CA 1
ATOM 1264 C C . THR A 1 172 ? -14.642 1.591 14.985 1.00 89.25 172 THR A C 1
ATOM 1266 O O . THR A 1 172 ? -15.475 2.206 14.324 1.00 89.25 172 THR A O 1
ATOM 1269 N N . ASP A 1 173 ? -14.891 1.161 16.219 1.00 85.06 173 ASP A N 1
ATOM 1270 C CA . ASP A 1 173 ? -16.102 1.507 16.969 1.00 85.06 173 ASP A CA 1
ATOM 1271 C C . ASP A 1 173 ? -15.974 2.898 17.630 1.00 85.06 173 ASP A C 1
ATOM 1273 O O . ASP A 1 173 ? -16.942 3.437 18.164 1.00 85.06 173 ASP A O 1
ATOM 1277 N N . GLN A 1 174 ? -14.775 3.494 17.593 1.00 86.06 174 GLN A N 1
ATOM 1278 C CA . GLN A 1 174 ? -14.487 4.823 18.127 1.00 86.06 174 GLN A CA 1
ATOM 1279 C C . GLN A 1 174 ? -14.654 5.909 17.062 1.00 86.06 174 GLN A C 1
ATOM 1281 O O . GLN A 1 174 ? -14.431 5.687 15.873 1.00 86.06 174 GLN A O 1
ATOM 1286 N N . GLN A 1 175 ? -15.004 7.119 17.498 1.00 83.88 175 GLN A N 1
ATOM 1287 C CA . GLN A 1 175 ? -15.012 8.278 16.615 1.00 83.88 175 GLN A CA 1
ATOM 1288 C C . GLN A 1 175 ? -13.577 8.769 16.399 1.00 83.88 175 GLN A C 1
ATOM 1290 O O . GLN A 1 175 ? -12.868 9.102 17.347 1.00 83.88 175 GLN A O 1
ATOM 1295 N N . VAL A 1 176 ? -13.163 8.822 15.140 1.00 84.81 176 VAL A N 1
ATOM 1296 C CA . VAL A 1 176 ? -11.871 9.331 14.693 1.00 84.81 176 VAL A CA 1
ATOM 1297 C C . VAL A 1 176 ? -12.094 10.716 14.098 1.00 84.81 176 VAL A C 1
ATOM 1299 O O . VAL A 1 176 ? -12.847 10.887 13.138 1.00 84.81 176 VAL A O 1
ATOM 1302 N N . GLN A 1 177 ? -11.434 11.717 14.677 1.00 83.19 177 GLN A N 1
ATOM 1303 C CA . GLN A 1 177 ?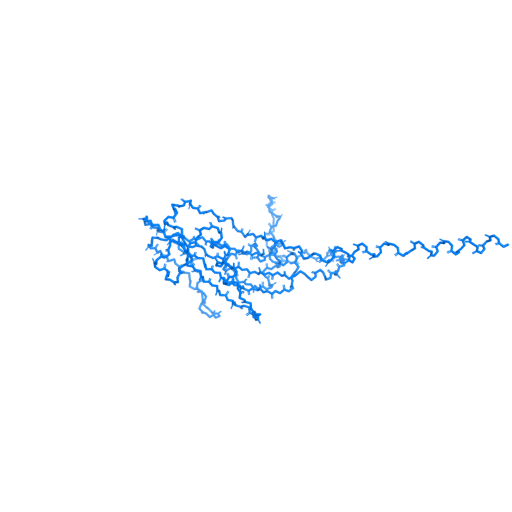 -11.346 13.047 14.089 1.00 83.19 177 GLN A CA 1
ATOM 1304 C C . GLN A 1 177 ? -10.061 13.139 13.273 1.00 83.19 177 GLN A C 1
ATOM 1306 O O . GLN A 1 177 ? -8.965 12.988 13.810 1.00 83.19 177 GLN A O 1
ATOM 1311 N N . THR A 1 178 ? -10.195 13.408 11.981 1.00 79.81 178 THR A N 1
ATOM 1312 C CA . THR A 1 178 ? -9.060 13.623 11.085 1.00 79.81 178 THR A CA 1
ATOM 1313 C C . THR A 1 178 ? -9.098 15.058 10.590 1.00 79.81 178 THR A C 1
ATOM 1315 O O . THR A 1 178 ? -10.092 15.493 10.012 1.00 79.81 178 THR A O 1
ATOM 1318 N N . THR A 1 179 ? -8.013 15.791 10.821 1.00 77.31 179 THR A N 1
ATOM 1319 C CA . THR A 1 179 ? -7.814 17.130 10.266 1.00 77.31 179 THR A CA 1
ATOM 1320 C C . THR A 1 179 ? -6.792 17.024 9.148 1.00 77.31 179 THR A C 1
ATOM 1322 O O . THR A 1 179 ? -5.614 16.789 9.404 1.00 77.31 179 THR A O 1
ATOM 1325 N N . GLU A 1 180 ? -7.244 17.191 7.912 1.00 72.94 180 GLU A N 1
ATOM 1326 C CA . GLU A 1 180 ? -6.393 17.197 6.728 1.00 72.94 180 GLU A CA 1
ATOM 1327 C C . GLU A 1 180 ? -6.179 18.637 6.265 1.00 72.94 180 GLU A C 1
ATOM 1329 O O . GLU A 1 180 ? -7.124 19.420 6.163 1.00 72.94 180 GLU A O 1
ATOM 1334 N N . GLN A 1 181 ? -4.930 18.994 5.976 1.00 71.75 181 GLN A N 1
ATOM 1335 C CA . GLN A 1 181 ? -4.604 20.241 5.295 1.00 71.75 181 GLN A CA 1
ATOM 1336 C C . GLN A 1 181 ? -4.256 19.908 3.851 1.00 71.75 181 GLN A C 1
ATOM 1338 O O . GLN A 1 181 ? -3.235 19.280 3.578 1.00 71.75 181 GLN A O 1
ATOM 1343 N N . ALA A 1 182 ? -5.118 20.314 2.928 1.00 66.19 182 ALA A N 1
ATOM 1344 C CA . ALA A 1 182 ? -4.915 20.113 1.506 1.00 66.19 182 ALA A CA 1
ATOM 1345 C C . ALA A 1 182 ? -4.619 21.454 0.840 1.00 66.19 182 ALA A C 1
ATOM 1347 O O . ALA A 1 182 ? -5.334 22.437 1.037 1.00 66.19 182 ALA A O 1
ATOM 1348 N N . ASN A 1 183 ? -3.579 21.487 0.011 1.00 63.22 183 ASN A N 1
ATOM 1349 C CA . ASN A 1 183 ? -3.349 22.605 -0.890 1.00 63.22 183 ASN A CA 1
ATOM 1350 C C . ASN A 1 183 ? -3.924 22.242 -2.262 1.00 63.22 183 ASN A C 1
ATOM 1352 O O . ASN A 1 183 ? -3.294 21.548 -3.062 1.00 63.22 183 ASN A O 1
ATOM 1356 N N . ILE A 1 184 ? -5.168 22.646 -2.501 1.00 65.19 184 ILE A N 1
ATOM 1357 C CA . ILE A 1 184 ? -5.902 22.320 -3.718 1.00 65.19 184 ILE A CA 1
ATOM 1358 C C . ILE A 1 184 ? -5.487 23.307 -4.803 1.00 65.19 184 ILE A C 1
ATOM 1360 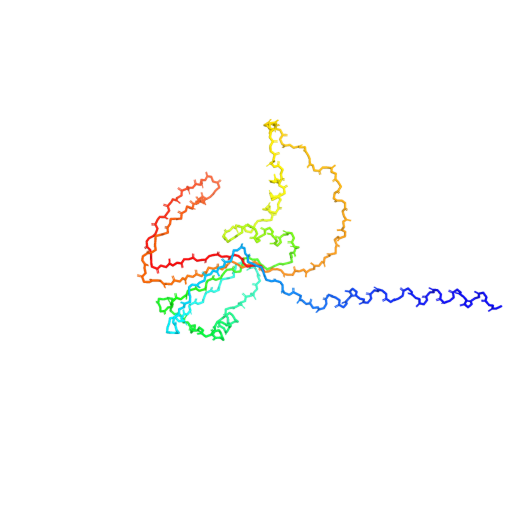O O . ILE A 1 184 ? -5.869 24.478 -4.798 1.00 65.19 184 ILE A O 1
ATOM 1364 N N . LYS A 1 185 ? -4.700 22.829 -5.765 1.00 60.53 185 LYS A N 1
ATOM 1365 C CA . LYS A 1 185 ? -4.298 23.621 -6.926 1.00 60.53 185 LYS A CA 1
ATOM 1366 C C . LYS A 1 185 ? -5.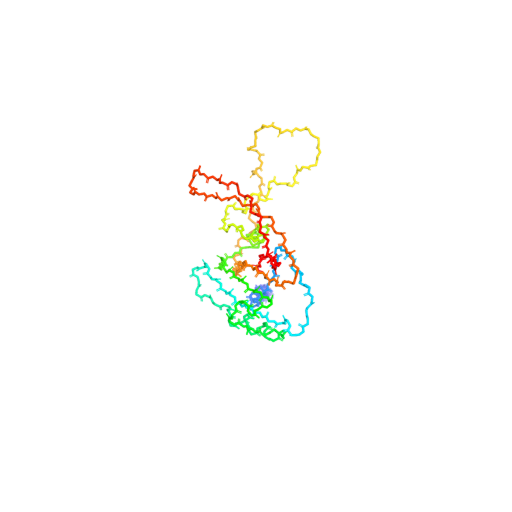378 23.535 -8.008 1.00 60.53 185 LYS A C 1
ATOM 1368 O O . LYS A 1 185 ? -5.507 22.517 -8.681 1.00 60.53 185 LYS A O 1
ATOM 1373 N N . SER A 1 186 ? -6.161 24.601 -8.169 1.00 55.81 186 SER A N 1
ATOM 1374 C CA . SER A 1 186 ? -7.206 24.701 -9.197 1.00 55.81 186 SER A CA 1
ATOM 1375 C C . SER A 1 186 ? -6.636 25.388 -10.441 1.00 55.81 186 SER A C 1
ATOM 1377 O O . SER A 1 186 ? -6.721 26.605 -10.593 1.00 55.81 186 SER A O 1
ATOM 1379 N N . GLY A 1 187 ? -6.010 24.607 -11.326 1.00 61.78 187 GLY A N 1
ATOM 1380 C CA . GLY A 1 187 ? -5.395 25.110 -12.562 1.00 61.78 187 GLY A CA 1
ATOM 1381 C C . GLY A 1 187 ? -4.005 25.737 -12.373 1.00 61.78 187 GLY A C 1
ATOM 1382 O O . GLY A 1 187 ? -3.280 25.428 -11.428 1.00 61.78 187 GLY A O 1
ATOM 1383 N N . SER A 1 188 ? -3.589 26.591 -13.314 1.00 60.81 188 SER A N 1
ATOM 1384 C CA . SER A 1 188 ? -2.237 27.176 -13.348 1.00 60.81 188 SER A CA 1
ATOM 1385 C C . SER A 1 188 ? -2.040 28.386 -12.427 1.00 60.81 188 SER A C 1
ATOM 1387 O O . SER A 1 188 ? -0.897 28.769 -12.193 1.00 60.81 188 SER A O 1
ATOM 1389 N N . SER A 1 189 ? -3.113 28.980 -11.899 1.00 56.50 189 SER A N 1
ATOM 1390 C CA . SER A 1 189 ? -3.071 30.323 -11.302 1.00 56.50 189 SER A CA 1
ATOM 1391 C C . SER A 1 189 ? -3.588 30.437 -9.866 1.00 56.50 189 SER A C 1
ATOM 1393 O O . SER A 1 189 ? -3.397 31.487 -9.260 1.00 56.50 189 SER A O 1
ATOM 1395 N N . SER A 1 190 ? -4.213 29.399 -9.296 1.00 56.34 190 SER A N 1
ATOM 1396 C CA . SER A 1 190 ? -4.766 29.467 -7.937 1.00 56.34 190 SER A CA 1
ATOM 1397 C C . SER A 1 190 ? -4.475 28.211 -7.121 1.00 56.34 190 SER A C 1
ATOM 1399 O O . SER A 1 190 ? -4.637 27.082 -7.593 1.00 56.34 190 SER A O 1
ATOM 1401 N N . SER A 1 191 ? -4.052 28.422 -5.876 1.00 61.56 191 SER A N 1
ATOM 1402 C CA . SER A 1 191 ? -3.887 27.385 -4.863 1.00 61.56 191 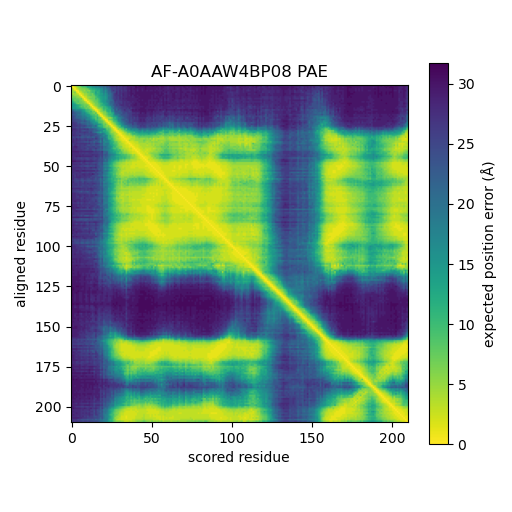SER A CA 1
ATOM 1403 C C . SER A 1 191 ? -4.749 27.742 -3.655 1.00 61.56 191 SER A C 1
ATOM 1405 O O . SER A 1 191 ? -4.524 28.768 -3.010 1.00 61.56 191 SER A O 1
ATOM 1407 N N . THR A 1 192 ? -5.747 26.919 -3.358 1.00 67.19 192 THR A N 1
ATOM 1408 C CA . THR A 1 192 ? -6.614 27.078 -2.193 1.00 67.19 192 THR A CA 1
ATOM 1409 C C . THR A 1 192 ? -6.098 26.177 -1.085 1.00 67.19 192 THR A C 1
ATOM 1411 O O . THR A 1 192 ? -6.080 24.958 -1.229 1.00 67.19 192 THR A O 1
ATOM 1414 N N . GLN A 1 193 ? -5.689 26.773 0.031 1.00 68.38 193 GLN A N 1
ATOM 1415 C CA . GLN A 1 193 ? -5.404 26.014 1.242 1.00 68.38 193 GLN A CA 1
ATOM 1416 C C . GLN A 1 193 ? -6.727 25.726 1.947 1.00 68.38 193 GLN A C 1
ATOM 1418 O O . GLN A 1 193 ? -7.464 26.645 2.303 1.00 68.38 193 GLN A O 1
ATOM 1423 N N . THR A 1 194 ? -7.050 24.449 2.105 1.00 65.38 194 THR A N 1
ATOM 1424 C CA . THR A 1 194 ? -8.280 23.987 2.739 1.00 65.38 194 THR A CA 1
ATOM 1425 C C . THR A 1 194 ? -7.925 23.100 3.918 1.00 65.38 194 THR A C 1
ATOM 1427 O O . THR A 1 194 ? -7.204 22.117 3.767 1.00 65.38 194 THR A O 1
ATOM 1430 N N . THR A 1 195 ? -8.471 23.435 5.083 1.00 76.44 195 THR A N 1
ATOM 1431 C CA . THR A 1 195 ? -8.469 22.552 6.248 1.00 76.44 195 THR A CA 1
ATOM 1432 C C . THR A 1 195 ? -9.791 21.805 6.268 1.00 76.44 195 THR A C 1
ATOM 1434 O O . THR A 1 195 ? -10.846 22.418 6.430 1.00 76.44 195 THR A O 1
ATOM 1437 N N . LEU A 1 196 ? -9.739 20.491 6.084 1.00 74.12 196 LEU A N 1
ATOM 1438 C CA . LEU A 1 196 ? -10.898 19.617 6.155 1.00 74.12 196 LEU A CA 1
ATOM 1439 C C . LEU A 1 196 ? -10.852 18.841 7.470 1.00 74.12 196 LEU A C 1
ATOM 1441 O O . LEU A 1 196 ? -9.955 18.033 7.692 1.00 74.12 196 LEU A O 1
ATOM 1445 N N . THR A 1 197 ? -11.835 19.069 8.337 1.00 80.19 197 THR A N 1
ATOM 1446 C CA . THR A 1 197 ? -12.039 18.247 9.534 1.00 80.19 197 THR A CA 1
ATOM 1447 C C . THR A 1 197 ? -13.142 17.241 9.250 1.00 80.19 197 THR A C 1
ATOM 1449 O O . THR A 1 197 ? -14.298 17.619 9.069 1.00 80.19 197 THR A O 1
ATOM 1452 N N . THR A 1 198 ? -12.786 15.961 9.228 1.00 81.06 198 THR A N 1
ATOM 1453 C CA . THR A 1 198 ? -13.731 14.858 9.046 1.00 81.06 198 THR A CA 1
ATOM 1454 C C . THR A 1 198 ? -13.887 14.098 10.357 1.00 81.06 198 THR A C 1
ATOM 1456 O O . THR A 1 198 ? -12.901 13.782 11.022 1.00 81.06 198 THR A O 1
ATOM 1459 N N . LEU A 1 199 ? -15.134 13.808 10.726 1.00 84.19 199 LEU A N 1
ATOM 1460 C CA . LEU A 1 199 ? -15.478 12.891 11.808 1.00 84.19 199 LEU A CA 1
ATOM 1461 C C . LEU A 1 199 ? -15.991 11.597 11.174 1.00 84.19 199 LEU A C 1
ATOM 1463 O O . LEU A 1 199 ? -17.062 11.589 10.573 1.00 84.19 199 LEU A O 1
ATOM 1467 N N . ASP A 1 200 ? -15.219 10.522 11.289 1.00 87.94 200 ASP A N 1
ATOM 1468 C CA . ASP A 1 200 ? -15.549 9.195 10.755 1.00 87.94 200 ASP A CA 1
ATOM 1469 C C . ASP A 1 200 ? -15.205 8.134 11.809 1.00 87.94 200 ASP A C 1
ATOM 1471 O O . ASP A 1 200 ? -14.602 8.419 12.837 1.00 87.94 200 ASP A O 1
ATOM 1475 N N . ASN A 1 201 ? -15.582 6.890 11.572 1.00 89.31 201 ASN A N 1
ATOM 1476 C CA . ASN A 1 201 ? -15.207 5.736 12.373 1.00 89.31 201 ASN A CA 1
ATOM 1477 C C . ASN A 1 201 ? -14.126 4.903 11.668 1.00 89.31 201 ASN A C 1
ATOM 1479 O O . ASN A 1 201 ? -14.135 3.672 11.701 1.00 89.31 201 ASN A O 1
ATOM 1483 N N . LYS A 1 202 ? -13.208 5.578 10.968 1.00 90.31 202 LYS A N 1
ATOM 1484 C CA . LYS A 1 202 ? -12.172 4.943 10.153 1.00 90.31 202 LYS A CA 1
ATOM 1485 C C . LYS A 1 202 ? -10.809 5.549 10.443 1.00 90.31 202 LYS A C 1
ATOM 1487 O O . LYS A 1 202 ? -10.625 6.757 10.328 1.00 90.31 202 LYS A O 1
ATOM 1492 N N . LYS A 1 203 ? -9.841 4.695 10.760 1.00 90.75 203 LYS A N 1
ATOM 1493 C CA . LYS A 1 203 ? -8.422 5.053 10.794 1.00 90.75 203 LYS A CA 1
ATOM 1494 C C . LYS A 1 203 ? -7.842 4.831 9.401 1.00 90.75 203 LYS A C 1
ATOM 1496 O O . LYS A 1 203 ? -8.097 3.792 8.794 1.00 90.75 203 LYS A O 1
ATOM 1501 N N . ARG A 1 204 ? -7.078 5.792 8.886 1.00 91.62 204 ARG A N 1
ATOM 1502 C CA . ARG A 1 204 ? -6.431 5.701 7.571 1.00 91.62 204 ARG A CA 1
ATOM 1503 C C . ARG A 1 204 ? -4.925 5.691 7.753 1.00 91.62 204 ARG A C 1
ATOM 1505 O O . ARG A 1 204 ? -4.377 6.561 8.420 1.00 91.62 204 ARG A O 1
ATOM 1512 N N . PHE A 1 205 ? -4.279 4.729 7.119 1.00 91.75 205 PHE A N 1
ATOM 1513 C CA . PHE A 1 205 ? -2.836 4.571 7.083 1.00 91.75 205 PHE A CA 1
ATOM 1514 C C . PHE A 1 205 ? -2.391 4.608 5.629 1.00 91.75 205 PHE A C 1
ATOM 1516 O O . PHE A 1 205 ? -3.043 4.028 4.760 1.00 91.75 205 PHE A O 1
ATOM 1523 N N . GLN A 1 206 ? -1.305 5.314 5.354 1.00 92.06 206 GLN A N 1
ATOM 1524 C CA . GLN A 1 206 ? -0.834 5.570 4.001 1.00 92.06 206 GLN A CA 1
ATOM 1525 C C . GLN A 1 206 ? 0.666 5.331 3.950 1.00 92.06 206 GLN A C 1
ATOM 1527 O O . GLN A 1 206 ? 1.399 5.755 4.839 1.00 92.06 206 GLN A O 1
ATOM 1532 N N . THR A 1 207 ? 1.117 4.634 2.918 1.00 90.31 207 THR A N 1
ATOM 1533 C CA . THR A 1 207 ? 2.539 4.401 2.680 1.00 90.31 207 THR A CA 1
ATOM 1534 C C . THR A 1 207 ? 2.782 4.208 1.194 1.00 90.31 207 THR A C 1
ATOM 1536 O O . THR A 1 207 ? 1.890 3.790 0.452 1.00 90.31 207 THR A O 1
ATOM 1539 N N . ARG A 1 208 ? 3.991 4.523 0.747 1.00 89.25 208 ARG A N 1
ATOM 1540 C CA . ARG A 1 208 ? 4.461 4.211 -0.597 1.00 89.25 208 ARG A CA 1
ATOM 1541 C C . ARG A 1 208 ? 5.372 3.001 -0.533 1.00 89.25 208 ARG A C 1
ATOM 1543 O O . ARG A 1 208 ? 6.261 2.948 0.311 1.00 89.25 208 ARG A O 1
ATOM 1550 N N . ILE A 1 209 ? 5.155 2.060 -1.441 1.00 89.25 209 ILE A N 1
ATOM 1551 C CA . ILE A 1 209 ? 5.972 0.865 -1.609 1.00 89.25 209 ILE A CA 1
ATOM 1552 C C . ILE A 1 209 ? 6.741 0.971 -2.925 1.00 89.25 209 ILE A C 1
ATOM 1554 O O . ILE A 1 209 ? 6.178 1.384 -3.943 1.00 89.25 209 ILE A O 1
ATOM 1558 N N . LEU A 1 210 ? 8.018 0.611 -2.863 1.00 83.38 210 LEU A N 1
ATOM 1559 C CA . LEU A 1 210 ? 8.932 0.409 -3.984 1.00 83.38 210 LEU A CA 1
ATOM 1560 C C . LEU A 1 210 ? 9.316 -1.071 -4.048 1.00 83.38 210 LEU A C 1
ATOM 1562 O O . LEU A 1 210 ? 9.591 -1.620 -2.954 1.00 83.38 210 LEU A O 1
#

InterPro domains:
  IPR008874 Enterobacterial TraT complement resistance [PF05818] (27-209)
  IPR008874 Enterobacterial TraT complement resistance [PIRSF002859] (3-209)